Protein AF-A0A7D9EZI9-F1 (afdb_monomer_lite)

Sequence (341 aa):
MAATLINEVRFGRHGVFELKPKQVKLYNFYYTFYINYLIHIFVWFNLALAIFEKPAVSGYELPYWATMIMEFVCIFVFALCLFHRWYIAPDGCFWNDKKNVILTFTITITFLDMLLYSIFMENGLESIVRRWSRILRPAFLINLQARQIRRAFRNIRRTIFGILNVLVLLLLAIGLFALLATKLFENRNLKDIDGNPYFQNYLESYYQLYILTTTANNPDIGISAYDSNNWFALFFVVFLVICMYIFLSILLAVVYTNYKNNLKDEIRCSVYQKRRHLKEAFDLICEELNECKVLKFDTWKSLLEVLCPKYSPGKISLLWNVLDRENNNYISKHLFSYIFL

Organism: Paramuricea clavata (NCBI:txid317549)

pLDDT: mean 86.34, std 6.93, range [50.38, 97.25]

Secondary structure (DSSP, 8-state):
-HHHHHHHHHTT------S-HHHHHHHHHHTSHHHHHHHHHHHHHHHHHHHHSSSPPTT-PPPHHHHHHHHHHHHHHHHHHHHHHHHHSPTTHHHH-HHHHHHHHHHHHHHHHHHHHHHHHHTT-TTT---GGGGGHHHHHHHHT-HHHHHHHHHHHHHHHHHHHHHHHHHHHHHHHHHHHHHHHGGGT-B-TTSPBTT-SHHHHHHHHHHHHTTTTTTHHHHHHHHH-GGGHHHHHHHIIIIIIIIHHHHHHHHHHHHHHHHHHHHHHHHHHHHHHHHHHHHTT-EEETTEEEE-HHHHHHHHHHH-TT--HHHHHHHHHHH-TT--S-EEHHHHHHTT-

Foldseek 3Di:
DLLLLLVCLQVLNDDDFDPDPVLSVLVVVCPDPVNLVVLVVLLVQLLCLCCQDVVHDPPNHDDPVVSLVSNVVSLVSLVVVLVSSVVRHDPPVQCVPPLSVLSVVLSVLQVVLSVVVVVCVVVVNVVPRDRPSSVCSVSSVVSVPPPVVVLVVVLVVQLCVQLVVLVVVLLVLLLVLLVVQLVVQQPVQFAFPVRHGQSPDSVVSSVVLVVVLVPPCPPRNVPSVCVVPVCSVVSSVVSCVPNNVPSVVVSVVSSVVSSVVSVVVVVVVSLVSSLVSLLVSQVVQFDQDPNATWHALVSQQVSCCSNPVPDDPVNSVVLVCVLPVVVPRIHHSVSSSVSSD

InterPro domains:
  IPR005821 Ion transport domain [PF00520] (33-261)

Structure (mmCIF, N/CA/C/O backbone):
data_AF-A0A7D9EZI9-F1
#
_entry.id   AF-A0A7D9EZI9-F1
#
loop_
_atom_site.group_PDB
_atom_site.id
_atom_site.type_symbol
_atom_site.label_atom_id
_atom_site.label_alt_id
_atom_site.label_comp_id
_atom_site.label_asym_id
_atom_site.label_entity_id
_atom_site.label_seq_id
_atom_site.pdbx_PDB_ins_code
_atom_site.Cartn_x
_atom_site.Cartn_y
_atom_site.Cartn_z
_atom_site.occupancy
_atom_site.B_iso_or_equiv
_atom_site.auth_seq_id
_atom_site.auth_comp_id
_atom_site.auth_asym_id
_atom_site.auth_atom_id
_atom_site.pdbx_PDB_model_num
ATOM 1 N N . MET A 1 1 ? -19.932 -0.916 27.393 1.00 79.50 1 MET A N 1
ATOM 2 C CA . MET A 1 1 ? -19.368 0.244 26.662 1.00 79.50 1 MET A CA 1
ATOM 3 C C . MET A 1 1 ? -17.893 0.432 26.998 1.00 79.50 1 MET A C 1
ATOM 5 O O . MET A 1 1 ? -17.079 0.253 26.103 1.00 79.50 1 MET A O 1
ATOM 9 N N . ALA A 1 2 ? -17.526 0.640 28.270 1.00 79.38 2 ALA A N 1
ATOM 10 C CA . ALA A 1 2 ? -16.122 0.712 28.704 1.00 79.38 2 ALA A CA 1
ATOM 11 C C . ALA A 1 2 ? -15.274 -0.511 28.290 1.00 79.38 2 ALA A C 1
ATOM 13 O O . ALA A 1 2 ? -14.182 -0.353 27.751 1.00 79.38 2 ALA A O 1
ATOM 14 N N . ALA A 1 3 ? -15.815 -1.730 28.416 1.00 82.00 3 ALA A N 1
ATOM 15 C CA . ALA A 1 3 ? -15.140 -2.943 27.940 1.00 82.00 3 ALA A CA 1
ATOM 16 C C . ALA A 1 3 ? -14.841 -2.927 26.424 1.00 82.00 3 ALA A C 1
ATOM 18 O O . ALA A 1 3 ? -13.813 -3.435 25.985 1.00 82.00 3 ALA A O 1
ATOM 19 N N . THR A 1 4 ? -15.702 -2.311 25.607 1.00 81.94 4 THR A N 1
ATOM 20 C CA . THR A 1 4 ? -15.460 -2.175 24.162 1.00 81.94 4 THR A CA 1
ATOM 21 C C . THR A 1 4 ? -14.302 -1.214 23.891 1.00 81.94 4 THR A C 1
ATOM 23 O O . THR A 1 4 ? -13.427 -1.558 23.104 1.00 81.94 4 THR A O 1
ATOM 26 N N . LEU A 1 5 ? -14.229 -0.077 24.596 1.00 80.88 5 LEU A N 1
ATOM 27 C CA . LEU A 1 5 ? -13.111 0.876 24.494 1.00 80.88 5 LEU A CA 1
ATOM 28 C C . LEU A 1 5 ? -11.774 0.254 24.928 1.00 80.88 5 LEU A C 1
ATOM 30 O O . LEU A 1 5 ? -10.753 0.438 24.268 1.00 80.88 5 LEU A O 1
ATOM 34 N N . ILE A 1 6 ? -11.771 -0.543 25.999 1.00 82.31 6 ILE A N 1
ATOM 35 C CA . ILE A 1 6 ? -10.559 -1.236 26.463 1.00 82.31 6 ILE A CA 1
ATOM 36 C C . ILE A 1 6 ? -10.164 -2.358 25.494 1.00 82.31 6 ILE A C 1
ATOM 38 O O . ILE A 1 6 ? -8.981 -2.539 25.207 1.00 82.31 6 ILE A O 1
ATOM 42 N N . ASN A 1 7 ? -11.129 -3.075 24.912 1.00 82.81 7 ASN A N 1
ATOM 43 C CA . ASN A 1 7 ? -10.845 -4.021 23.834 1.00 82.81 7 ASN A CA 1
ATOM 44 C C . ASN A 1 7 ? -10.282 -3.318 22.593 1.00 82.81 7 ASN A C 1
ATOM 46 O O . ASN A 1 7 ? -9.382 -3.860 21.950 1.00 82.81 7 ASN A O 1
ATOM 50 N N . GLU A 1 8 ? -10.734 -2.104 22.269 1.00 81.69 8 GLU A N 1
ATOM 51 C CA . GLU A 1 8 ? -10.088 -1.320 21.218 1.00 81.69 8 GLU A CA 1
ATOM 52 C C . GLU A 1 8 ? -8.625 -1.057 21.544 1.00 81.69 8 GLU A C 1
ATOM 54 O O . GLU A 1 8 ? -7.772 -1.316 20.704 1.00 81.69 8 GLU A O 1
ATOM 59 N N . VAL A 1 9 ? -8.317 -0.634 22.769 1.00 81.00 9 VAL A N 1
ATOM 60 C CA . VAL A 1 9 ? -6.936 -0.431 23.222 1.00 81.00 9 VAL A CA 1
ATOM 61 C C . VAL A 1 9 ? -6.113 -1.717 23.111 1.00 81.00 9 VAL A C 1
ATOM 63 O O . VAL A 1 9 ? -5.016 -1.697 22.553 1.00 81.00 9 VAL A O 1
ATOM 66 N N . ARG A 1 10 ? -6.652 -2.847 23.580 1.00 79.88 10 ARG A N 1
ATOM 67 C CA . ARG A 1 10 ? -5.971 -4.151 23.600 1.00 79.88 10 ARG A CA 1
ATOM 68 C C . ARG A 1 10 ? -5.646 -4.670 22.202 1.00 79.88 10 ARG A C 1
ATOM 70 O O . ARG A 1 10 ? -4.543 -5.146 21.961 1.00 79.88 10 ARG A O 1
ATOM 77 N N . PHE A 1 11 ? -6.588 -4.554 21.268 1.00 76.25 11 PHE A N 1
ATOM 78 C CA . PHE A 1 11 ? -6.380 -4.917 19.860 1.00 76.25 11 PHE A CA 1
ATOM 79 C C . PHE A 1 11 ? -5.816 -3.746 1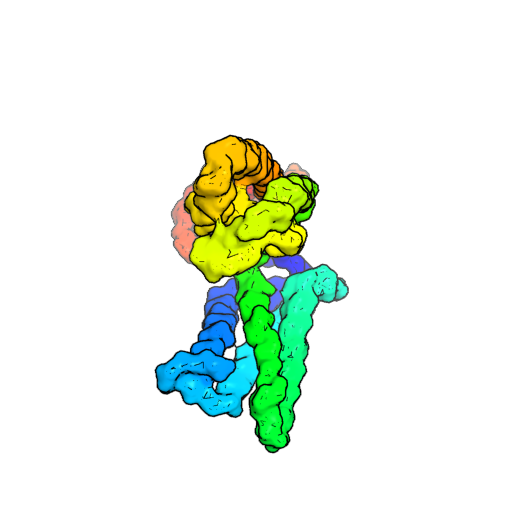9.031 1.00 76.25 11 PHE A C 1
ATOM 81 O O . PHE A 1 11 ? -5.738 -3.805 17.798 1.00 76.25 11 PHE A O 1
ATOM 88 N N . GLY A 1 12 ? -5.462 -2.655 19.713 1.00 71.88 12 GLY A N 1
ATOM 89 C CA . GLY A 1 12 ? -4.982 -1.391 19.184 1.00 71.88 12 GLY A CA 1
ATOM 90 C C . GLY A 1 12 ? -5.932 -0.686 18.223 1.00 71.88 12 GLY A C 1
ATOM 91 O O . GLY A 1 12 ? -5.433 0.158 17.494 1.00 71.88 12 GLY A O 1
ATOM 92 N N . ARG A 1 13 ? -7.207 -1.079 18.078 1.00 75.19 13 ARG A N 1
ATOM 93 C CA . ARG A 1 13 ? -8.204 -0.595 17.092 1.00 75.19 13 ARG A CA 1
ATOM 94 C C . ARG A 1 13 ? -8.517 0.897 17.291 1.00 75.19 13 ARG A C 1
ATOM 96 O O . ARG A 1 13 ? -8.347 1.433 18.376 1.00 75.19 13 ARG A O 1
ATOM 103 N N . HIS A 1 14 ? -8.906 1.570 16.208 1.00 69.00 14 HIS A N 1
ATOM 104 C CA . HIS A 1 14 ? -9.348 2.973 16.222 1.00 69.00 14 HIS A CA 1
ATOM 105 C C . HIS A 1 14 ? -10.721 3.039 15.545 1.00 69.00 14 HIS A C 1
ATOM 107 O O . HIS A 1 14 ? -10.844 3.542 14.425 1.00 69.00 14 HIS A O 1
ATOM 113 N N . GLY A 1 15 ? -11.713 2.368 16.131 1.00 64.88 15 GLY A N 1
ATOM 114 C CA . GLY A 1 15 ? -13.077 2.417 15.629 1.00 64.88 15 GLY A CA 1
ATOM 115 C C . GLY A 1 15 ? -13.712 3.745 16.014 1.00 64.88 15 GLY A C 1
ATOM 116 O O . GLY A 1 15 ? -13.549 4.216 17.131 1.00 64.88 15 GLY A O 1
ATOM 117 N N . VAL A 1 16 ? -14.431 4.355 15.077 1.00 65.69 16 VAL A N 1
ATOM 118 C CA . VAL A 1 16 ? -15.316 5.481 15.378 1.00 65.69 16 VAL A CA 1
ATOM 119 C C . VAL A 1 16 ? -16.724 4.903 15.396 1.00 65.69 16 VAL A C 1
ATOM 121 O O . VAL A 1 16 ? -17.209 4.444 14.364 1.00 65.69 16 VAL A O 1
ATOM 124 N N . PHE A 1 17 ? -17.333 4.839 16.574 1.00 69.69 17 PHE A N 1
ATOM 125 C CA . PHE A 1 17 ? -18.709 4.390 16.784 1.00 69.69 17 PHE A CA 1
ATOM 126 C C . PHE A 1 17 ? -19.333 5.266 17.869 1.00 69.69 17 PHE A C 1
ATOM 128 O O . PHE A 1 17 ? -18.623 5.722 18.768 1.00 69.69 17 PHE A O 1
ATOM 135 N N . GLU A 1 18 ? -20.638 5.524 17.801 1.00 72.19 18 GLU A N 1
ATOM 136 C CA . GLU A 1 18 ? -21.289 6.265 18.883 1.00 72.19 18 GLU A CA 1
ATOM 137 C C . GLU A 1 18 ? -21.506 5.343 20.089 1.00 72.19 18 GLU A C 1
ATOM 139 O O . GLU A 1 18 ? -21.739 4.135 19.968 1.00 72.19 18 GLU A O 1
ATOM 144 N N . LEU A 1 19 ? -21.448 5.918 21.290 1.00 74.00 19 LEU A N 1
ATOM 145 C CA . LEU A 1 19 ? -21.629 5.208 22.559 1.00 74.00 19 LEU A CA 1
ATOM 146 C C . LEU A 1 19 ? -23.114 4.893 22.835 1.00 74.00 19 LEU A C 1
ATOM 148 O O . LEU A 1 19 ? -23.601 5.048 23.950 1.00 74.00 19 LEU A O 1
ATOM 152 N N . LYS A 1 20 ? -23.855 4.441 21.817 1.00 81.44 20 LYS A N 1
ATOM 153 C CA . LYS A 1 20 ? -25.234 3.957 21.953 1.00 81.44 20 LYS A CA 1
ATOM 154 C C . LYS A 1 20 ? -25.235 2.437 22.159 1.00 81.44 20 LYS A C 1
ATOM 156 O O . LYS A 1 20 ? -24.499 1.714 21.481 1.00 81.44 20 LYS A O 1
ATOM 161 N N . PRO A 1 21 ? -26.106 1.888 23.025 1.00 79.44 21 PRO A N 1
ATOM 162 C CA . PRO A 1 21 ? -26.073 0.468 23.389 1.00 79.44 21 PRO A CA 1
ATOM 163 C C . PRO A 1 21 ? -26.310 -0.473 22.197 1.00 79.44 21 PRO A C 1
ATOM 165 O O . PRO A 1 21 ? -25.692 -1.535 22.123 1.00 79.44 21 PRO A O 1
ATOM 168 N N . LYS A 1 22 ? -27.165 -0.087 21.237 1.00 81.62 22 LYS A N 1
ATOM 169 C CA . LYS A 1 22 ? -27.434 -0.873 20.018 1.00 81.62 22 LYS A CA 1
ATOM 170 C C . LYS A 1 22 ? -26.209 -0.943 19.094 1.00 81.62 22 LYS A C 1
ATOM 172 O O . LYS A 1 22 ? -25.831 -2.031 18.668 1.00 81.62 22 LYS A O 1
ATOM 177 N N . GLN A 1 23 ? -25.553 0.190 18.845 1.00 79.94 23 GLN A N 1
ATOM 178 C CA . GLN A 1 23 ? -24.367 0.269 17.983 1.00 79.94 23 GLN A CA 1
ATOM 179 C C . GLN A 1 23 ? -23.173 -0.470 18.590 1.00 79.94 23 GLN A C 1
ATOM 181 O O . GLN A 1 23 ? -22.480 -1.192 17.881 1.00 79.94 23 GLN A O 1
ATOM 186 N N . VAL A 1 24 ? -22.978 -0.386 19.910 1.00 81.38 24 VAL A N 1
ATOM 187 C CA . VAL A 1 24 ? -21.912 -1.125 20.606 1.00 81.38 24 VAL A CA 1
ATOM 188 C C . VAL A 1 24 ? -22.116 -2.641 20.506 1.00 81.38 24 VAL A C 1
ATOM 190 O O . VAL A 1 24 ? -21.146 -3.378 20.320 1.00 81.38 24 VAL A O 1
ATOM 193 N N . LYS A 1 25 ? -23.363 -3.130 20.570 1.00 83.75 25 LYS A N 1
ATOM 194 C CA . LYS A 1 25 ? -23.669 -4.555 20.348 1.00 83.75 25 LYS A CA 1
ATOM 195 C C . LYS A 1 25 ? -23.351 -4.987 18.914 1.00 83.75 25 LYS A C 1
ATOM 197 O O . LYS A 1 25 ? -22.662 -5.988 18.736 1.00 83.75 25 LYS A O 1
ATOM 202 N N . LEU A 1 26 ? -23.785 -4.222 17.909 1.00 81.81 26 LEU A N 1
ATOM 203 C CA . LEU A 1 26 ? -23.478 -4.507 16.500 1.00 81.81 26 LEU A CA 1
ATOM 204 C C . LEU A 1 26 ? -21.975 -4.440 16.195 1.00 81.81 26 LEU A C 1
ATOM 206 O O . LEU A 1 26 ? -21.462 -5.243 15.413 1.00 81.81 26 LEU A O 1
ATOM 210 N N . TYR A 1 27 ? -21.266 -3.503 16.824 1.00 84.12 27 TYR A N 1
ATOM 211 C CA . TYR A 1 27 ? -19.816 -3.384 16.739 1.00 84.12 27 TYR A CA 1
ATOM 212 C C . TYR A 1 27 ? -19.139 -4.629 17.321 1.00 84.12 27 TYR A C 1
ATOM 214 O O . TYR A 1 27 ? -18.335 -5.270 16.646 1.00 84.12 27 TYR A O 1
ATOM 222 N N . ASN A 1 28 ? -19.506 -5.036 18.539 1.00 83.38 28 ASN A N 1
ATOM 223 C CA . ASN A 1 28 ? -18.959 -6.243 19.160 1.00 83.38 28 ASN A CA 1
ATOM 224 C C . ASN A 1 28 ? -19.267 -7.501 18.325 1.00 83.38 28 ASN A C 1
ATOM 226 O O . ASN A 1 28 ? -18.388 -8.345 18.157 1.00 83.38 28 ASN A O 1
ATOM 230 N N . PHE A 1 29 ? -20.467 -7.593 17.740 1.00 84.75 29 PHE A N 1
ATOM 231 C CA . PHE A 1 29 ? -20.844 -8.681 16.837 1.00 84.75 29 PHE A CA 1
ATOM 232 C C . PHE A 1 29 ? -19.932 -8.741 15.604 1.00 84.75 29 PHE A C 1
ATOM 234 O O . PHE A 1 29 ? -19.348 -9.788 15.334 1.00 84.75 29 PHE A O 1
ATOM 241 N N . TYR A 1 30 ? -19.705 -7.610 14.927 1.00 83.25 30 TYR A N 1
ATOM 242 C CA . TYR A 1 30 ? -18.812 -7.538 13.763 1.00 83.25 30 TYR A CA 1
ATOM 243 C C . TYR A 1 30 ? -17.392 -8.024 14.070 1.00 83.25 30 TYR A C 1
ATOM 245 O O . TYR A 1 30 ? -16.770 -8.725 13.277 1.00 83.25 30 TYR A O 1
ATOM 253 N N . TYR A 1 31 ? -16.879 -7.664 15.246 1.00 81.25 31 TYR A N 1
ATOM 254 C CA . TYR A 1 31 ? -15.531 -8.030 15.668 1.00 81.25 31 TYR A CA 1
ATOM 255 C C . TYR A 1 31 ? -15.433 -9.390 16.364 1.00 81.25 31 TYR A C 1
ATOM 257 O O . TYR A 1 31 ? -14.361 -9.732 16.875 1.00 81.25 31 TYR A O 1
ATOM 265 N N . THR A 1 32 ? -16.507 -10.178 16.362 1.00 85.00 32 THR A N 1
ATOM 266 C CA . THR A 1 32 ? -16.476 -11.550 16.866 1.00 85.00 32 THR A CA 1
ATOM 267 C C . THR A 1 32 ? -15.525 -12.393 16.014 1.00 85.00 32 THR A C 1
ATOM 269 O O . THR A 1 32 ? -15.382 -12.181 14.808 1.00 85.00 32 THR A O 1
ATOM 272 N N . PHE A 1 33 ? -14.850 -13.355 16.649 1.00 83.00 33 PHE A N 1
ATOM 273 C CA . PHE A 1 33 ? -13.873 -14.225 15.992 1.00 83.00 33 PHE A CA 1
ATOM 274 C C . PHE A 1 33 ? -14.445 -14.908 14.739 1.00 83.00 33 PHE A C 1
ATOM 276 O O . PHE A 1 33 ? -13.818 -14.858 13.685 1.00 83.00 33 PHE A O 1
ATOM 283 N N . TYR A 1 34 ? -15.665 -15.447 14.828 1.00 86.75 34 TYR A N 1
ATOM 284 C CA . TYR A 1 34 ? -16.329 -16.153 13.728 1.00 86.75 34 TYR A CA 1
ATOM 285 C C . TYR A 1 34 ? -16.573 -15.274 12.496 1.00 86.75 34 TYR A C 1
ATOM 287 O O . TYR A 1 34 ? -16.231 -15.681 11.391 1.00 86.75 34 TYR A O 1
ATOM 295 N N . ILE A 1 35 ? -17.099 -14.055 12.672 1.00 86.31 35 ILE A N 1
ATOM 296 C CA . ILE A 1 35 ? -17.355 -13.126 11.557 1.00 86.31 35 ILE A CA 1
ATOM 297 C C . ILE A 1 35 ? -16.038 -12.730 10.884 1.00 86.31 35 ILE A C 1
ATOM 299 O O . ILE A 1 35 ? -15.921 -12.787 9.663 1.00 86.31 35 ILE A O 1
ATOM 303 N N . ASN A 1 36 ? -15.014 -12.386 11.672 1.00 85.00 36 ASN A N 1
ATOM 304 C CA . ASN A 1 36 ? -13.703 -12.045 11.122 1.00 85.00 36 ASN A CA 1
ATOM 305 C C . ASN A 1 36 ? -13.078 -13.216 10.352 1.00 85.00 36 ASN A C 1
ATOM 307 O O . ASN A 1 36 ? -12.530 -13.006 9.270 1.00 85.00 36 ASN A O 1
ATOM 311 N N . TYR A 1 37 ? -13.171 -14.434 10.889 1.00 88.94 37 TYR A N 1
ATOM 312 C CA . TYR A 1 37 ? -12.665 -15.641 10.242 1.00 88.94 37 TYR A CA 1
ATOM 313 C C . TYR A 1 37 ? -13.422 -15.961 8.945 1.00 88.94 37 TYR A C 1
ATOM 315 O O . TYR A 1 37 ? -12.800 -16.241 7.924 1.00 88.94 37 TYR A O 1
ATOM 323 N N . LEU A 1 38 ? -14.747 -15.808 8.941 1.00 90.94 38 LEU A N 1
ATOM 324 C CA . LEU A 1 38 ? -15.572 -15.970 7.746 1.00 90.94 38 LEU A CA 1
ATOM 325 C C . LEU A 1 38 ? -15.172 -14.970 6.654 1.00 90.94 38 LEU A C 1
ATOM 327 O O . LEU A 1 38 ? -14.938 -15.367 5.516 1.00 90.94 38 LEU A O 1
ATOM 331 N N . ILE A 1 39 ? -14.995 -13.689 6.996 1.00 89.38 39 ILE A N 1
ATOM 332 C CA . ILE A 1 39 ? -14.514 -12.683 6.035 1.00 89.38 39 ILE A CA 1
ATOM 333 C C . ILE A 1 39 ? -13.125 -13.075 5.498 1.00 89.38 39 ILE A C 1
ATOM 335 O O . ILE A 1 39 ? -12.862 -12.885 4.314 1.00 89.38 39 ILE A O 1
ATOM 339 N N . HIS A 1 40 ? -12.247 -13.659 6.329 1.00 89.00 40 HIS A N 1
ATOM 340 C CA . HIS A 1 40 ? -10.921 -14.113 5.886 1.00 89.00 40 HIS A CA 1
ATOM 341 C C . HIS A 1 40 ? -11.043 -15.216 4.837 1.00 89.00 40 HIS A C 1
ATOM 343 O O . HIS A 1 40 ? -10.367 -15.141 3.814 1.00 89.00 40 HIS A O 1
ATOM 349 N N . ILE A 1 41 ? -11.920 -16.194 5.065 1.00 92.56 41 ILE A N 1
ATOM 350 C CA . ILE A 1 41 ? -12.176 -17.276 4.111 1.00 92.56 41 ILE A CA 1
ATOM 351 C C . ILE A 1 41 ? -12.639 -16.705 2.770 1.00 92.56 41 ILE A C 1
ATOM 353 O O . ILE A 1 41 ? -12.048 -17.037 1.749 1.00 92.56 41 ILE A O 1
ATOM 357 N N . PHE A 1 42 ? -13.624 -15.802 2.756 1.00 93.56 42 PHE A N 1
ATOM 358 C CA . PHE A 1 42 ? -14.134 -15.230 1.503 1.00 93.56 42 PHE A CA 1
ATOM 359 C C . PHE A 1 42 ? -13.104 -14.370 0.763 1.00 93.56 42 PHE A C 1
ATOM 361 O O . PHE A 1 42 ? -13.061 -14.389 -0.465 1.00 93.56 42 PHE A O 1
ATOM 368 N N . VAL A 1 43 ? -12.242 -13.641 1.479 1.00 92.12 43 VAL A N 1
ATOM 369 C CA . VAL A 1 43 ? -11.140 -12.889 0.857 1.00 92.12 43 VAL A CA 1
ATOM 370 C C . VAL A 1 43 ? -10.120 -13.833 0.223 1.00 92.12 43 VAL A C 1
ATOM 372 O O . VAL A 1 43 ? -9.754 -13.639 -0.934 1.00 92.12 43 VAL A O 1
ATOM 375 N N . TRP A 1 44 ? -9.678 -14.862 0.949 1.00 92.31 44 TRP A N 1
ATOM 376 C CA . TRP A 1 44 ? -8.748 -15.856 0.410 1.00 92.31 44 TRP A CA 1
ATOM 377 C C . TRP A 1 44 ? -9.349 -16.618 -0.766 1.00 92.31 44 TRP A C 1
ATOM 379 O O . TRP A 1 44 ? -8.675 -16.810 -1.771 1.00 92.31 44 TRP A O 1
ATOM 389 N N . PHE A 1 45 ? -10.626 -16.976 -0.673 1.00 93.81 45 PHE A N 1
ATOM 390 C CA . PHE A 1 45 ? -11.363 -17.622 -1.748 1.00 93.81 45 PHE A CA 1
ATOM 391 C C . PHE A 1 45 ? -11.455 -16.724 -2.991 1.00 93.81 45 PHE A C 1
ATOM 393 O O . PHE A 1 45 ? -11.137 -17.170 -4.089 1.00 93.81 45 PHE A O 1
ATOM 400 N N . ASN A 1 46 ? -11.767 -15.432 -2.833 1.00 92.75 46 ASN A N 1
ATOM 401 C CA . ASN A 1 46 ? -11.791 -14.479 -3.947 1.00 92.75 46 ASN A CA 1
ATOM 402 C C . ASN A 1 46 ? -10.418 -14.312 -4.630 1.00 92.75 46 ASN A C 1
ATOM 404 O O . ASN A 1 46 ? -10.346 -14.195 -5.853 1.00 92.75 46 ASN A O 1
ATOM 408 N N . LEU A 1 47 ? -9.325 -14.334 -3.860 1.00 92.38 47 LEU A N 1
ATOM 409 C CA . LEU A 1 47 ? -7.965 -14.311 -4.408 1.00 92.38 47 LEU A CA 1
ATOM 410 C C . LEU A 1 47 ? -7.617 -15.628 -5.119 1.00 92.38 47 LEU A C 1
ATOM 412 O O . LEU A 1 47 ? -7.047 -15.598 -6.207 1.00 92.38 47 LEU A O 1
ATOM 416 N N . ALA A 1 48 ? -8.005 -16.768 -4.544 1.00 92.00 48 ALA A N 1
ATOM 417 C CA . ALA A 1 48 ? -7.756 -18.094 -5.104 1.00 92.00 48 ALA A CA 1
ATOM 418 C C . ALA A 1 48 ? -8.514 -18.350 -6.417 1.00 92.00 48 ALA A C 1
ATOM 420 O O . ALA A 1 48 ? -8.039 -19.135 -7.234 1.00 92.00 48 ALA A O 1
ATOM 421 N N . LEU A 1 49 ? -9.631 -17.653 -6.673 1.00 90.69 49 LEU A N 1
ATOM 422 C CA . LEU A 1 49 ? -10.347 -17.727 -7.956 1.00 90.69 49 LEU A CA 1
ATOM 423 C C . LEU A 1 49 ? -9.440 -17.447 -9.167 1.00 90.69 49 LEU A C 1
ATOM 425 O O . LEU A 1 49 ? -9.668 -18.007 -10.234 1.00 90.69 49 LEU A O 1
ATOM 429 N N . ALA A 1 50 ? -8.368 -16.663 -8.999 1.00 88.25 50 ALA A N 1
ATOM 430 C CA . ALA A 1 50 ? -7.398 -16.406 -10.062 1.00 88.25 50 ALA A CA 1
ATOM 431 C C . ALA A 1 50 ? -6.694 -17.676 -10.587 1.00 88.25 50 ALA A C 1
ATOM 433 O O . ALA A 1 50 ? -6.219 -17.666 -11.714 1.00 88.25 50 ALA A O 1
ATOM 434 N N . ILE A 1 51 ? -6.644 -18.762 -9.804 1.00 88.50 51 ILE A N 1
ATOM 435 C CA . ILE A 1 51 ? -6.044 -20.048 -10.205 1.00 88.50 51 ILE A CA 1
ATOM 436 C C . ILE A 1 51 ? -6.916 -20.767 -11.246 1.00 88.50 51 ILE A C 1
ATOM 438 O O . ILE A 1 51 ? -6.393 -21.444 -12.131 1.00 88.50 51 ILE A O 1
ATOM 442 N N . PHE A 1 52 ? -8.238 -20.608 -11.134 1.00 88.44 52 PHE A N 1
ATOM 443 C CA . PHE A 1 52 ? -9.239 -21.303 -11.949 1.00 88.44 52 PHE A CA 1
ATOM 444 C C . PHE A 1 52 ? -9.709 -20.486 -13.163 1.00 88.44 52 PHE A C 1
ATOM 446 O O . PHE A 1 52 ? -10.404 -21.002 -14.036 1.00 88.44 52 PHE A O 1
ATOM 453 N N . GLU A 1 53 ? -9.366 -19.199 -13.206 1.00 85.38 53 GLU A N 1
ATOM 454 C CA . GLU A 1 53 ? -9.752 -18.258 -14.255 1.00 85.38 53 GLU A CA 1
ATOM 455 C C . GLU A 1 53 ? -8.666 -18.122 -15.333 1.00 85.38 53 GLU A C 1
ATOM 457 O O . GLU A 1 53 ? -7.483 -18.085 -15.019 1.00 85.38 53 GLU A O 1
ATOM 462 N N . LYS A 1 54 ? -9.051 -17.943 -16.607 1.00 80.69 54 LYS A N 1
ATOM 463 C CA . LYS A 1 54 ? -8.105 -17.725 -17.722 1.00 80.69 54 LYS A CA 1
ATOM 464 C C . LYS A 1 54 ? -7.148 -16.538 -17.456 1.00 80.69 54 LYS A C 1
ATOM 466 O O . LYS A 1 54 ? -7.661 -15.440 -17.197 1.00 80.69 54 LYS A O 1
ATOM 471 N N . PRO A 1 55 ? -5.812 -16.676 -17.604 1.00 80.25 55 PRO A N 1
ATOM 472 C CA . PRO A 1 55 ? -5.059 -17.904 -17.885 1.00 80.25 55 PRO A CA 1
ATOM 473 C C . PRO A 1 55 ? -4.960 -18.795 -16.635 1.00 80.25 55 PRO A C 1
ATOM 475 O O . PRO A 1 55 ? -4.272 -18.450 -15.675 1.00 80.25 55 PRO A O 1
ATOM 478 N N . ALA A 1 56 ? -5.657 -19.932 -16.661 1.00 78.62 56 ALA A N 1
ATOM 479 C CA . ALA A 1 56 ? -5.730 -20.845 -15.529 1.00 78.62 56 ALA A CA 1
ATOM 480 C C . ALA A 1 56 ? -4.483 -21.731 -15.468 1.00 78.62 56 ALA A C 1
ATOM 482 O O . ALA A 1 56 ? -3.806 -21.959 -16.476 1.00 78.62 56 ALA A O 1
ATOM 483 N N . VAL A 1 57 ? -4.204 -22.282 -14.286 1.00 82.75 57 VAL A N 1
ATOM 484 C CA . VAL A 1 57 ? -3.217 -23.359 -14.162 1.00 82.75 57 VAL A CA 1
ATOM 485 C C . VAL A 1 57 ? -3.706 -24.555 -14.982 1.00 82.75 57 VAL A C 1
ATOM 487 O O . VAL A 1 57 ? -4.875 -24.937 -14.898 1.00 82.75 57 VAL A O 1
ATOM 490 N N . SER A 1 58 ? -2.817 -25.142 -15.784 1.00 78.06 58 SER A N 1
ATOM 491 C CA . SER A 1 58 ? -3.129 -26.267 -16.671 1.00 78.06 58 SER A CA 1
ATOM 492 C C . SER A 1 58 ? -3.888 -27.376 -15.928 1.00 78.06 58 SER A C 1
ATOM 494 O O . SER A 1 58 ? -3.368 -27.928 -14.958 1.00 78.06 58 SER A O 1
ATOM 496 N N . GLY A 1 59 ? -5.104 -27.695 -16.381 1.00 80.19 59 GLY A N 1
ATOM 497 C CA . GLY A 1 59 ? -5.954 -28.751 -15.810 1.00 80.19 59 GLY A CA 1
ATOM 498 C C . GLY A 1 59 ? -6.967 -28.306 -14.744 1.00 80.19 59 GLY A C 1
ATOM 499 O O . GLY A 1 59 ? -7.816 -29.109 -14.373 1.00 80.19 59 GLY A O 1
ATOM 500 N N . TYR A 1 60 ? -6.936 -27.047 -14.291 1.00 85.50 60 TYR A N 1
ATOM 501 C CA . TYR A 1 60 ? -7.878 -26.500 -13.296 1.00 85.50 60 TYR A CA 1
ATOM 502 C C . TYR A 1 60 ? -8.832 -25.444 -13.872 1.00 85.50 60 TYR A C 1
ATOM 504 O O . TYR A 1 60 ? -9.401 -24.642 -13.135 1.00 85.50 60 TYR A O 1
ATOM 512 N N . GLU A 1 61 ? -9.008 -25.402 -15.190 1.00 87.38 61 GLU A N 1
ATOM 513 C CA . GLU A 1 61 ? -9.880 -24.411 -15.812 1.00 87.38 61 GLU A CA 1
ATOM 514 C C . GLU A 1 61 ? -11.350 -24.695 -15.487 1.00 87.38 61 GLU A C 1
ATOM 516 O O . GLU A 1 61 ? -11.884 -25.762 -15.797 1.00 87.38 61 GLU A O 1
ATOM 521 N N . LEU A 1 62 ? -12.007 -23.725 -14.853 1.00 87.00 62 LEU A N 1
ATOM 522 C CA . LEU A 1 62 ? -13.440 -23.780 -14.592 1.00 87.00 62 LEU A CA 1
ATOM 523 C C . LEU A 1 62 ? -14.207 -22.999 -15.661 1.00 87.00 62 LEU A C 1
ATOM 525 O O . LEU A 1 62 ? -13.714 -21.987 -16.169 1.00 87.00 62 LEU A O 1
ATOM 529 N N . PRO A 1 63 ? -15.449 -23.412 -15.976 1.00 88.12 63 PRO A N 1
ATOM 530 C CA . PRO A 1 63 ? -16.277 -22.657 -16.897 1.00 88.12 63 PRO A CA 1
ATOM 531 C C . PRO A 1 63 ? -16.552 -21.253 -16.345 1.00 88.12 63 PRO A C 1
ATOM 533 O O . PRO A 1 63 ? -16.661 -21.039 -15.131 1.00 88.12 63 PRO A O 1
ATOM 536 N N . TYR A 1 64 ? -16.688 -20.278 -17.249 1.00 85.62 64 TYR A N 1
ATOM 537 C CA . TYR A 1 64 ? -16.788 -18.869 -16.864 1.00 85.62 64 TYR A CA 1
ATOM 538 C C . TYR A 1 64 ? -17.975 -18.611 -15.923 1.00 85.62 64 TYR A C 1
ATOM 540 O O . TYR A 1 64 ? -17.817 -17.912 -14.930 1.00 85.62 64 TYR A O 1
ATOM 548 N N . TRP A 1 65 ? -19.137 -19.227 -16.161 1.00 88.94 65 TRP A N 1
ATOM 549 C CA . TRP A 1 65 ? -20.325 -19.036 -15.326 1.00 88.94 65 TRP A CA 1
ATOM 550 C C . TRP A 1 65 ? -20.083 -19.457 -13.868 1.00 88.94 65 TRP A C 1
ATOM 552 O O . TRP A 1 65 ? -20.543 -18.781 -12.950 1.00 88.94 65 TRP A O 1
ATOM 562 N N . ALA A 1 66 ? -19.300 -20.516 -13.633 1.00 90.88 66 ALA A N 1
ATOM 563 C CA . ALA A 1 66 ? -18.995 -20.986 -12.285 1.00 90.88 66 ALA A CA 1
ATOM 564 C C . ALA A 1 66 ? -18.107 -19.980 -11.546 1.00 90.88 66 ALA A C 1
ATOM 566 O O . ALA A 1 66 ? -18.403 -19.605 -10.410 1.00 90.88 66 ALA A O 1
ATOM 567 N N . THR A 1 67 ? -17.050 -19.489 -12.204 1.00 90.62 67 THR A N 1
ATOM 568 C CA . THR A 1 67 ? -16.166 -18.467 -11.616 1.00 90.62 67 THR A CA 1
ATOM 569 C C . THR A 1 67 ? -16.906 -17.160 -11.341 1.00 90.62 67 THR A C 1
ATOM 571 O O . THR A 1 67 ? -16.721 -16.575 -10.277 1.00 90.62 67 THR A O 1
ATOM 574 N N . MET A 1 68 ? -17.829 -16.765 -12.220 1.00 90.38 68 MET A N 1
ATOM 575 C CA . MET A 1 68 ? -18.679 -15.584 -12.048 1.00 90.38 68 MET A CA 1
ATOM 576 C C . MET A 1 68 ? -19.638 -15.701 -10.860 1.00 90.38 68 MET A C 1
ATOM 578 O O . MET A 1 68 ? -19.736 -14.767 -10.067 1.00 90.38 68 MET A O 1
ATOM 582 N N . ILE A 1 69 ? -20.311 -16.845 -10.691 1.00 93.19 69 ILE A N 1
ATOM 583 C CA . ILE A 1 69 ? -21.205 -17.074 -9.544 1.00 93.19 69 ILE A CA 1
ATOM 584 C C . ILE A 1 69 ? -20.412 -17.042 -8.236 1.00 93.19 69 ILE A C 1
ATOM 586 O O . ILE A 1 69 ? -20.814 -16.373 -7.283 1.00 93.19 69 ILE A O 1
ATOM 590 N N . MET A 1 70 ? -19.265 -17.725 -8.188 1.00 93.50 70 MET A N 1
ATOM 591 C CA . MET A 1 70 ? -18.404 -17.726 -7.002 1.00 93.50 70 MET A CA 1
ATOM 592 C C . MET A 1 70 ? -17.926 -16.312 -6.650 1.00 93.50 70 MET A C 1
ATOM 594 O O . MET A 1 70 ? -17.945 -15.921 -5.482 1.00 93.50 70 MET A O 1
ATOM 598 N N . GLU A 1 71 ? -17.544 -15.517 -7.650 1.00 92.94 71 GLU A N 1
ATOM 599 C CA . GLU A 1 71 ? -17.112 -14.138 -7.439 1.00 92.94 71 GLU A CA 1
ATOM 600 C C . GLU A 1 71 ? -18.258 -13.223 -6.985 1.00 92.94 71 GLU A C 1
ATOM 602 O O . GLU A 1 71 ? -18.072 -12.405 -6.080 1.00 92.94 71 GLU A O 1
ATOM 607 N N . PHE A 1 72 ? -19.457 -13.404 -7.546 1.00 94.00 72 P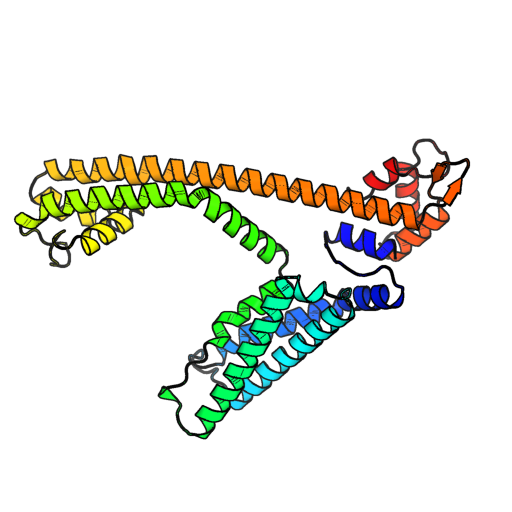HE A N 1
ATOM 608 C CA . PHE A 1 72 ? -20.660 -12.680 -7.141 1.00 94.00 72 PHE A CA 1
ATOM 609 C C . PHE A 1 72 ? -21.006 -12.937 -5.670 1.00 94.00 72 PHE A C 1
ATOM 611 O O . PHE A 1 72 ? -21.266 -11.990 -4.926 1.00 94.00 72 PHE A O 1
ATOM 618 N N . VAL A 1 73 ? -20.930 -14.194 -5.216 1.00 95.00 73 VAL A N 1
ATOM 619 C CA . VAL A 1 73 ? -21.139 -14.546 -3.802 1.00 95.00 73 VAL A CA 1
ATOM 620 C C . VAL A 1 73 ? -20.127 -13.826 -2.903 1.00 95.00 73 VAL A C 1
ATOM 622 O O . VAL A 1 73 ? -20.515 -13.258 -1.880 1.00 95.00 73 VAL A O 1
ATOM 625 N N . CYS A 1 74 ? -18.847 -13.770 -3.288 1.00 94.12 74 CYS A N 1
ATOM 626 C CA . CYS A 1 74 ? -17.833 -13.025 -2.534 1.00 94.12 74 CYS A CA 1
ATOM 627 C C . CYS A 1 74 ? -18.166 -11.535 -2.427 1.00 94.12 74 CYS A C 1
ATOM 629 O O . CYS A 1 74 ? -18.138 -10.969 -1.332 1.00 94.12 74 CYS A O 1
ATOM 631 N N . ILE A 1 75 ? -18.499 -10.898 -3.552 1.00 94.00 75 ILE A N 1
ATOM 632 C CA . ILE A 1 75 ? -18.840 -9.472 -3.578 1.00 94.00 75 ILE A CA 1
ATOM 633 C C . ILE A 1 75 ? -20.088 -9.197 -2.751 1.00 94.00 75 ILE A C 1
ATOM 635 O O . ILE A 1 75 ? -20.114 -8.213 -2.015 1.00 94.00 75 ILE A O 1
ATOM 639 N N . PHE A 1 76 ? -21.092 -10.068 -2.817 1.00 94.44 76 PHE A N 1
ATOM 640 C CA . PHE A 1 76 ? -22.299 -9.945 -2.012 1.00 94.44 76 PHE A CA 1
ATOM 641 C C . PHE A 1 76 ? -21.978 -9.963 -0.511 1.00 94.44 76 PHE A C 1
ATOM 643 O O . PHE A 1 76 ? -22.405 -9.073 0.227 1.00 94.44 76 PHE A O 1
ATOM 650 N N . VAL A 1 77 ? -21.136 -10.897 -0.056 1.00 93.56 77 VAL A N 1
ATOM 651 C CA . VAL A 1 77 ? -20.659 -10.931 1.339 1.00 93.56 77 VAL A CA 1
ATOM 652 C C . VAL A 1 77 ? -19.893 -9.650 1.700 1.00 93.56 77 VAL A C 1
ATOM 654 O O . VAL A 1 77 ? -20.088 -9.096 2.787 1.00 93.56 77 VAL A O 1
ATOM 657 N N . PHE A 1 78 ? -19.053 -9.126 0.802 1.00 93.12 78 PHE A N 1
ATOM 658 C CA . PHE A 1 78 ? -18.333 -7.867 1.031 1.00 93.12 78 PHE A CA 1
ATOM 659 C C . PHE A 1 78 ? -19.265 -6.650 1.076 1.00 93.12 78 PHE A C 1
ATOM 661 O O . PHE A 1 78 ? -19.052 -5.758 1.902 1.00 93.12 78 PHE A O 1
ATOM 668 N N . ALA A 1 79 ? -20.317 -6.626 0.259 1.00 93.31 79 ALA A N 1
ATOM 669 C CA . ALA A 1 79 ? -21.344 -5.592 0.265 1.00 93.31 79 ALA A CA 1
ATOM 670 C C . ALA A 1 79 ? -22.158 -5.619 1.567 1.00 93.31 79 ALA A C 1
ATOM 672 O O . ALA A 1 79 ? -22.359 -4.570 2.175 1.00 93.31 79 ALA A O 1
ATOM 673 N N . LEU A 1 80 ? -22.527 -6.803 2.071 1.00 92.38 80 LEU A N 1
ATOM 674 C CA . LEU A 1 80 ? -23.151 -6.948 3.393 1.00 92.38 80 LEU A CA 1
ATOM 675 C C . LEU A 1 80 ? -22.235 -6.437 4.514 1.00 92.38 80 LEU A C 1
ATOM 677 O O . LEU A 1 80 ? -22.678 -5.731 5.420 1.00 92.38 80 LEU A O 1
ATOM 681 N N . CYS A 1 81 ? -20.936 -6.731 4.436 1.00 89.00 81 CYS A N 1
ATOM 682 C CA . CYS A 1 81 ? -19.957 -6.207 5.388 1.00 89.00 81 CYS A CA 1
ATOM 683 C C . CYS A 1 81 ? -19.850 -4.676 5.330 1.00 89.00 81 CYS A C 1
ATOM 685 O O . CYS A 1 81 ? -19.723 -4.026 6.371 1.00 89.00 81 CYS A O 1
ATOM 687 N N . LEU A 1 82 ? -19.881 -4.096 4.127 1.00 90.25 82 LEU A N 1
ATOM 688 C CA . LEU A 1 82 ? -19.883 -2.650 3.919 1.00 90.25 82 LEU A CA 1
ATOM 689 C C . LEU A 1 82 ? -21.164 -2.019 4.481 1.00 90.25 82 LEU A C 1
ATOM 691 O O . LEU A 1 82 ? -21.082 -1.017 5.187 1.00 90.25 82 LEU A O 1
ATOM 695 N N . PHE A 1 83 ? -22.320 -2.636 4.237 1.00 90.12 83 PHE A N 1
ATOM 696 C CA . PHE A 1 83 ? -23.612 -2.199 4.757 1.00 90.12 83 PHE A CA 1
ATOM 697 C C . PHE A 1 83 ? -23.638 -2.202 6.290 1.00 90.12 83 PHE A C 1
ATOM 699 O O . PHE A 1 83 ? -24.028 -1.213 6.906 1.00 90.12 83 PHE A O 1
ATOM 706 N N . HIS A 1 84 ? -23.117 -3.257 6.927 1.00 87.81 84 HIS A N 1
ATOM 707 C CA . HIS A 1 84 ? -22.984 -3.311 8.387 1.00 87.81 84 HIS A CA 1
ATOM 708 C C . HIS A 1 84 ? -22.079 -2.197 8.931 1.00 87.81 84 HIS A C 1
ATOM 710 O O . HIS A 1 84 ? -22.382 -1.582 9.953 1.00 87.81 84 HIS A O 1
ATOM 716 N N . ARG A 1 85 ? -20.972 -1.891 8.235 1.00 86.31 85 ARG A N 1
ATOM 717 C CA . ARG A 1 85 ? -20.084 -0.765 8.587 1.00 86.31 85 ARG A CA 1
ATOM 718 C C . ARG A 1 85 ? -20.771 0.585 8.426 1.00 86.31 85 ARG A C 1
ATOM 720 O O . ARG A 1 85 ? -20.542 1.460 9.255 1.00 86.31 85 ARG A O 1
ATOM 727 N N . TRP A 1 86 ? -21.570 0.753 7.378 1.00 86.62 86 TRP A N 1
ATOM 728 C CA . TRP A 1 86 ? -22.349 1.963 7.139 1.00 86.62 86 TRP A CA 1
ATOM 729 C C . TRP A 1 86 ? -23.387 2.177 8.240 1.00 86.62 86 TRP A C 1
ATOM 731 O O . TRP A 1 86 ? -23.431 3.256 8.815 1.00 86.62 86 TRP A O 1
ATOM 741 N N . TYR A 1 87 ? -24.115 1.128 8.625 1.00 85.94 87 TYR A N 1
ATOM 742 C CA . TYR A 1 87 ? -25.133 1.191 9.675 1.00 85.94 87 TYR A CA 1
ATOM 743 C C . TYR A 1 87 ? -24.570 1.509 11.077 1.00 85.94 87 TYR A C 1
ATOM 745 O O . TYR A 1 87 ? -25.250 2.118 11.899 1.00 85.94 87 TYR A O 1
ATOM 753 N N . ILE A 1 88 ? -23.331 1.095 11.380 1.00 82.56 88 ILE A N 1
ATOM 754 C CA . ILE A 1 88 ? -22.663 1.426 12.656 1.00 82.56 88 ILE A CA 1
ATOM 755 C C . ILE A 1 88 ? -22.065 2.840 12.646 1.00 82.56 88 ILE A C 1
ATOM 757 O O . ILE A 1 88 ? -21.893 3.438 13.711 1.00 82.56 88 ILE A O 1
ATOM 761 N N . ALA A 1 89 ? -21.674 3.346 11.476 1.00 80.88 89 ALA A N 1
ATOM 762 C CA . ALA A 1 89 ? -20.954 4.606 11.375 1.00 80.88 89 ALA A CA 1
ATOM 763 C C . ALA A 1 89 ? -21.849 5.794 11.780 1.00 80.88 89 ALA A C 1
ATOM 765 O O . ALA A 1 89 ? -23.018 5.821 11.402 1.00 80.88 89 ALA A O 1
ATOM 766 N N . PRO A 1 90 ? -21.307 6.798 12.497 1.00 78.94 90 PRO A N 1
ATOM 767 C CA . PRO A 1 90 ? -22.016 8.054 12.730 1.00 78.94 90 PRO A CA 1
ATOM 768 C C . PRO A 1 90 ? -22.344 8.761 11.409 1.00 78.94 90 PRO A C 1
ATOM 770 O O . PRO A 1 90 ? -21.604 8.616 10.424 1.00 78.94 90 PRO A O 1
ATOM 773 N N . ASP A 1 91 ? -23.405 9.568 11.409 1.00 74.38 91 ASP A N 1
ATOM 774 C CA . ASP A 1 91 ? -23.874 10.288 10.222 1.00 74.38 91 ASP A CA 1
ATOM 775 C C . ASP A 1 91 ? -22.737 11.097 9.566 1.00 74.38 91 ASP A C 1
ATOM 777 O O . ASP A 1 91 ? -21.959 11.794 10.221 1.00 74.38 91 ASP A O 1
ATOM 781 N N . GLY A 1 92 ? -22.573 10.940 8.248 1.00 74.50 92 GLY A N 1
ATOM 782 C CA . GLY A 1 92 ? -21.543 11.621 7.448 1.00 74.50 92 GLY A CA 1
ATOM 783 C C . GLY A 1 92 ? -20.100 11.111 7.616 1.00 74.50 92 GLY A C 1
ATOM 784 O O . GLY A 1 92 ? -19.270 11.316 6.730 1.00 74.50 92 GLY A O 1
ATOM 785 N N . CYS A 1 93 ? -19.774 10.372 8.682 1.00 80.00 93 CYS A N 1
ATOM 786 C CA . CYS A 1 93 ? -18.419 9.846 8.896 1.00 80.00 93 CYS A CA 1
ATOM 787 C C . CYS A 1 93 ? -18.056 8.696 7.948 1.00 80.00 93 CYS A C 1
ATOM 789 O O . CYS A 1 93 ? -16.879 8.501 7.640 1.00 80.00 93 CYS A O 1
ATOM 791 N N . PHE A 1 94 ? -19.047 7.946 7.458 1.00 83.75 94 PHE A N 1
ATOM 792 C CA . PHE A 1 94 ? -18.804 6.804 6.576 1.00 83.75 94 PHE A CA 1
ATOM 793 C C . PHE A 1 94 ? -18.084 7.193 5.279 1.00 83.75 94 PHE A C 1
ATOM 795 O O . PHE A 1 94 ? -17.102 6.541 4.919 1.00 83.75 94 PHE A O 1
ATOM 802 N N . TRP A 1 95 ? -18.548 8.255 4.613 1.00 83.88 95 TRP A N 1
ATOM 803 C CA . TRP A 1 95 ? -18.004 8.731 3.336 1.00 83.88 95 TRP A CA 1
ATOM 804 C C . TRP A 1 95 ? -16.697 9.511 3.496 1.00 83.88 95 TRP A C 1
ATOM 806 O O . TRP A 1 95 ? -15.881 9.537 2.580 1.00 83.88 95 TRP A O 1
ATOM 816 N N . ASN A 1 96 ? -16.443 10.080 4.675 1.00 84.50 96 ASN A N 1
ATOM 817 C CA . ASN A 1 96 ? -15.163 10.725 4.971 1.00 84.50 96 ASN A CA 1
ATOM 818 C C . ASN A 1 96 ? -14.030 9.710 5.193 1.00 84.50 96 ASN A C 1
ATOM 820 O O . ASN A 1 96 ? -12.850 10.033 5.015 1.00 84.50 96 ASN A O 1
ATOM 824 N N . ASP A 1 97 ? -14.355 8.470 5.570 1.00 82.62 97 ASP A N 1
ATOM 825 C CA . ASP A 1 97 ? -13.348 7.434 5.747 1.00 82.62 97 ASP A CA 1
ATOM 826 C C . ASP A 1 97 ? -12.911 6.849 4.397 1.00 82.62 97 ASP A C 1
ATOM 828 O O . ASP A 1 97 ? -13.604 6.040 3.772 1.00 82.62 97 ASP A O 1
ATOM 832 N N . LYS A 1 98 ? -11.688 7.206 3.983 1.00 84.88 98 LYS A N 1
ATOM 833 C CA . LYS A 1 98 ? -11.057 6.737 2.738 1.00 84.88 98 LYS A CA 1
ATOM 834 C C . LYS A 1 98 ? -11.117 5.216 2.575 1.00 84.88 98 LYS A C 1
ATOM 836 O O . LYS A 1 98 ? -11.197 4.740 1.448 1.00 84.88 98 LYS A O 1
ATOM 841 N N . LYS A 1 99 ? -11.100 4.441 3.669 1.00 85.25 99 LYS A N 1
ATOM 842 C CA . LYS A 1 99 ? -11.161 2.969 3.599 1.00 85.25 99 LYS A CA 1
ATOM 843 C C . LYS A 1 99 ? -12.499 2.472 3.043 1.00 85.25 99 LYS A C 1
ATOM 845 O O . LYS A 1 99 ? -12.529 1.490 2.309 1.00 85.25 99 LYS A O 1
ATOM 850 N N . ASN A 1 100 ? -13.589 3.143 3.412 1.00 87.75 100 ASN A N 1
ATOM 851 C CA . ASN A 1 100 ? -14.934 2.769 3.010 1.00 87.75 100 ASN A CA 1
ATOM 852 C C . ASN A 1 100 ? -15.166 3.224 1.574 1.00 87.75 100 ASN A C 1
ATOM 854 O O . ASN A 1 100 ? -15.651 2.434 0.783 1.00 87.75 100 ASN A O 1
ATOM 858 N N . VAL A 1 101 ? -14.710 4.429 1.212 1.00 90.06 101 VAL A N 1
ATOM 859 C CA . VAL A 1 101 ? -14.783 4.936 -0.168 1.00 90.06 101 VAL A CA 1
ATOM 860 C C . VAL A 1 101 ? -14.045 4.020 -1.144 1.00 90.06 101 VAL A C 1
ATOM 862 O O . VAL A 1 101 ? -14.623 3.630 -2.154 1.00 90.06 101 VAL A O 1
ATOM 865 N N . ILE A 1 102 ? -12.802 3.627 -0.834 1.00 90.44 102 ILE A N 1
ATOM 866 C CA . ILE A 1 102 ? -12.037 2.710 -1.695 1.00 90.44 102 ILE A CA 1
ATOM 867 C C . ILE A 1 102 ? -12.753 1.361 -1.796 1.00 90.44 102 ILE A C 1
ATOM 869 O O . ILE A 1 102 ? -12.871 0.830 -2.891 1.00 90.44 102 ILE A O 1
ATOM 873 N N . LEU A 1 103 ? -13.263 0.816 -0.686 1.00 91.31 103 LEU A N 1
ATOM 874 C CA . LEU A 1 103 ? -13.981 -0.459 -0.702 1.00 91.31 103 LEU A CA 1
ATOM 875 C C . LEU A 1 103 ? -15.273 -0.387 -1.534 1.00 91.31 103 LEU A C 1
ATOM 877 O O . LEU A 1 103 ? -15.502 -1.277 -2.346 1.00 91.31 103 LEU A O 1
ATOM 881 N N . THR A 1 104 ? -16.077 0.668 -1.378 1.00 92.06 104 THR A N 1
ATOM 882 C CA . THR A 1 104 ? -17.282 0.907 -2.187 1.00 92.06 10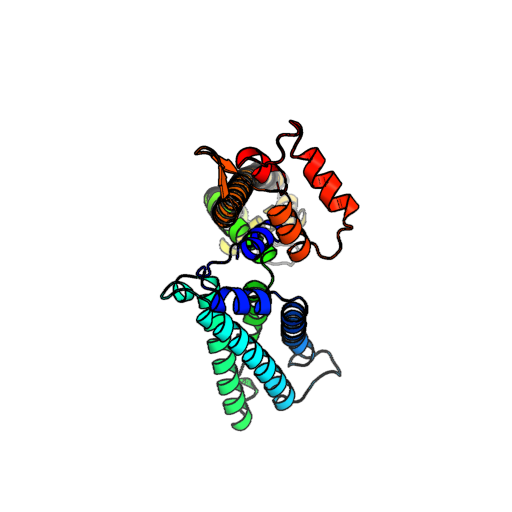4 THR A CA 1
ATOM 883 C C . THR A 1 104 ? -16.926 0.988 -3.667 1.00 92.06 104 THR A C 1
ATOM 885 O O . THR A 1 104 ? -17.531 0.294 -4.474 1.00 92.06 104 THR A O 1
ATOM 888 N N . PHE A 1 105 ? -15.906 1.774 -4.014 1.00 93.38 105 PHE A N 1
ATOM 889 C CA . PHE A 1 105 ? -15.432 1.929 -5.388 1.00 93.38 105 PHE A CA 1
ATOM 890 C C . PHE A 1 105 ? -14.916 0.615 -5.987 1.00 93.38 105 PHE A C 1
ATOM 892 O O . PHE A 1 105 ? -15.201 0.296 -7.138 1.00 93.38 105 PHE A O 1
ATOM 899 N N . THR A 1 106 ? -14.181 -0.184 -5.209 1.00 93.19 106 THR A N 1
ATOM 900 C CA . THR A 1 106 ? -13.725 -1.501 -5.658 1.00 93.19 106 THR A CA 1
ATOM 901 C C . THR A 1 106 ? -14.909 -2.430 -5.919 1.00 93.19 106 THR A C 1
ATOM 903 O O . THR A 1 106 ? -14.950 -3.045 -6.979 1.00 93.19 106 THR A O 1
ATOM 906 N N . ILE A 1 107 ? -15.891 -2.488 -5.011 1.00 94.25 107 ILE A N 1
ATOM 907 C CA . ILE A 1 107 ? -17.103 -3.304 -5.185 1.00 94.25 107 ILE A CA 1
ATOM 908 C C . ILE A 1 107 ? -17.855 -2.891 -6.455 1.00 94.25 107 ILE A C 1
ATOM 910 O O . ILE A 1 107 ? -18.156 -3.748 -7.285 1.00 94.25 107 ILE A O 1
ATOM 914 N N . THR A 1 108 ? -18.113 -1.594 -6.650 1.00 94.00 108 THR A N 1
ATOM 915 C CA . THR A 1 108 ? -18.883 -1.112 -7.805 1.00 94.00 108 THR A CA 1
ATOM 916 C C . THR A 1 108 ? -18.174 -1.394 -9.125 1.00 94.00 108 THR A C 1
ATOM 918 O O . THR A 1 108 ? -18.807 -1.906 -10.044 1.00 94.00 108 THR A O 1
ATOM 921 N N . ILE A 1 109 ? -16.863 -1.148 -9.219 1.00 94.00 109 ILE A N 1
ATOM 922 C CA . ILE A 1 109 ? -16.093 -1.469 -10.430 1.00 94.00 109 ILE A CA 1
ATOM 923 C C . ILE A 1 109 ? -16.067 -2.971 -10.692 1.00 94.00 109 ILE A C 1
ATOM 925 O O . ILE A 1 109 ? -16.260 -3.383 -11.831 1.00 94.00 109 ILE A O 1
ATOM 929 N N . THR A 1 110 ? -15.853 -3.798 -9.665 1.00 93.06 110 THR A N 1
ATOM 930 C CA . THR A 1 110 ? -15.829 -5.259 -9.848 1.00 93.06 110 THR A CA 1
ATOM 931 C C . THR A 1 110 ? -17.179 -5.797 -10.323 1.00 93.06 110 THR A C 1
ATOM 933 O O . THR A 1 110 ? -17.215 -6.657 -11.197 1.00 93.06 110 THR A O 1
ATOM 936 N N . PHE A 1 111 ? -18.286 -5.244 -9.821 1.00 93.62 111 PHE A N 1
ATOM 937 C CA . PHE A 1 111 ? -19.628 -5.617 -10.257 1.00 93.62 111 PHE A CA 1
ATOM 938 C C . PHE A 1 111 ? -19.922 -5.163 -11.695 1.00 93.62 111 PHE A C 1
ATOM 940 O O . PHE A 1 111 ? -20.430 -5.946 -12.492 1.00 93.62 111 PHE A O 1
ATOM 947 N N . LEU A 1 112 ? -19.553 -3.931 -12.062 1.00 92.81 112 LEU A N 1
ATOM 948 C CA . LEU A 1 112 ? -19.716 -3.437 -13.434 1.00 92.81 112 LEU A CA 1
ATOM 949 C C . LEU A 1 112 ? -18.877 -4.240 -14.439 1.00 92.81 112 LEU A C 1
ATOM 951 O O . LEU A 1 112 ? -19.395 -4.631 -15.480 1.00 92.81 112 LEU A O 1
ATOM 955 N N . ASP A 1 113 ? -17.616 -4.541 -14.114 1.00 92.00 113 ASP A N 1
ATOM 956 C CA . ASP A 1 113 ? -16.744 -5.377 -14.951 1.00 92.00 113 ASP A CA 1
ATOM 957 C C . ASP A 1 113 ? -17.320 -6.792 -15.128 1.00 92.00 113 ASP A C 1
ATOM 959 O O . ASP A 1 113 ? -17.242 -7.358 -16.214 1.00 92.00 113 ASP A O 1
ATOM 963 N N . MET A 1 114 ? -17.966 -7.352 -14.096 1.00 90.38 114 MET A N 1
ATOM 964 C CA . MET A 1 114 ? -18.670 -8.637 -14.197 1.00 90.38 114 MET A CA 1
ATOM 965 C C . MET A 1 114 ? -19.872 -8.603 -15.131 1.00 90.38 114 MET A C 1
ATOM 967 O O . MET A 1 114 ? -20.051 -9.525 -15.930 1.00 90.38 114 MET A O 1
ATOM 971 N N . LEU A 1 115 ? -20.704 -7.568 -15.022 1.00 90.81 115 LEU A N 1
ATOM 972 C CA . LEU A 1 115 ? -21.864 -7.414 -15.894 1.00 90.81 115 LEU A CA 1
ATOM 973 C C . LEU A 1 115 ? -21.423 -7.277 -17.349 1.00 90.81 115 LEU A C 1
ATOM 975 O O . LEU A 1 115 ? -21.913 -8.008 -18.205 1.00 90.81 115 LEU A O 1
ATOM 979 N N . LEU A 1 116 ? -20.438 -6.411 -17.609 1.00 90.19 116 LEU A N 1
ATOM 980 C CA . LEU A 1 116 ? -19.866 -6.241 -18.941 1.00 90.19 116 LEU A CA 1
ATOM 981 C C . LEU A 1 116 ? -19.296 -7.561 -19.465 1.00 90.19 116 LEU A C 1
ATOM 983 O O . LEU A 1 116 ? -19.644 -7.978 -20.566 1.00 90.19 116 LEU A O 1
ATOM 987 N N . TYR A 1 117 ? -18.487 -8.261 -18.667 1.00 88.50 117 TYR A N 1
ATOM 988 C CA . TYR A 1 117 ? -17.912 -9.548 -19.058 1.00 88.50 117 TYR A CA 1
ATOM 989 C C . TYR A 1 117 ? -18.979 -10.590 -19.421 1.00 88.50 117 TYR A C 1
ATOM 991 O O . TYR A 1 117 ? -18.827 -11.288 -20.419 1.00 88.50 117 TYR A O 1
ATOM 999 N N . SER A 1 118 ? -20.071 -10.664 -18.656 1.00 87.44 118 SER A N 1
ATOM 1000 C CA . SER A 1 118 ? -21.168 -11.605 -18.924 1.00 87.44 118 SER A CA 1
ATOM 1001 C C . SER A 1 118 ? -21.871 -11.287 -20.246 1.00 87.44 118 SER A C 1
ATOM 1003 O O . SER A 1 118 ? -22.040 -12.175 -21.076 1.00 87.44 118 SER A O 1
ATOM 1005 N N . ILE A 1 119 ? -22.191 -10.009 -20.478 1.00 88.31 119 ILE A N 1
ATOM 1006 C CA . ILE A 1 119 ? -22.850 -9.543 -21.708 1.00 88.31 119 ILE A CA 1
ATOM 1007 C C . ILE A 1 119 ? -21.977 -9.822 -22.935 1.00 88.31 119 ILE A C 1
ATOM 1009 O O . ILE A 1 119 ? -22.463 -10.278 -23.966 1.00 88.31 119 ILE A O 1
ATOM 1013 N N . PHE A 1 120 ? -20.675 -9.553 -22.858 1.00 87.50 120 PHE A N 1
ATOM 1014 C CA . PHE A 1 120 ? -19.784 -9.784 -23.993 1.00 87.50 120 PHE A CA 1
ATOM 1015 C C . PHE A 1 120 ? -19.534 -11.268 -24.276 1.00 87.50 120 PHE A C 1
ATOM 1017 O O . PHE A 1 120 ? -19.384 -11.634 -25.442 1.00 87.50 120 PHE A O 1
ATOM 1024 N N . MET A 1 121 ? -19.518 -12.113 -23.239 1.00 84.38 121 MET A N 1
ATOM 1025 C CA . MET A 1 121 ? -19.413 -13.563 -23.407 1.00 84.38 121 MET A CA 1
ATOM 1026 C C . MET A 1 121 ? -20.649 -14.144 -24.102 1.00 84.38 121 MET A C 1
ATOM 1028 O O . MET A 1 121 ? -20.500 -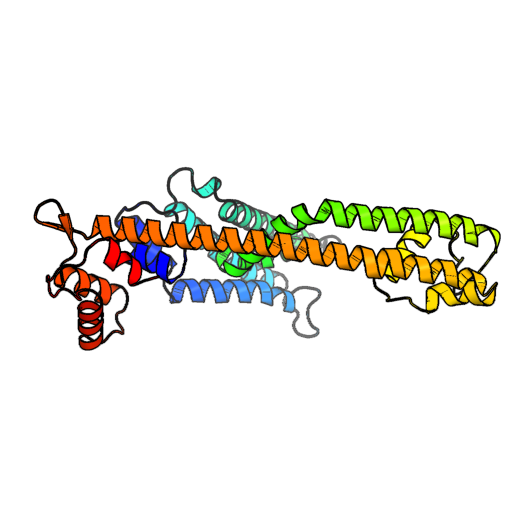14.952 -25.013 1.00 84.38 121 MET A O 1
ATOM 1032 N N . GLU A 1 122 ? -21.855 -13.682 -23.760 1.00 85.88 122 GLU A N 1
ATOM 1033 C CA . GLU A 1 122 ? -23.087 -14.097 -24.455 1.00 85.88 122 GLU A CA 1
ATOM 1034 C C . GLU A 1 122 ? -23.116 -13.665 -25.930 1.00 85.88 122 GLU A C 1
ATOM 1036 O O . GLU A 1 122 ? -23.663 -14.370 -26.773 1.00 85.88 122 GLU A O 1
ATOM 1041 N N . ASN A 1 123 ? -22.468 -12.545 -26.263 1.00 85.56 123 ASN A N 1
ATOM 1042 C CA . ASN A 1 123 ? -22.349 -12.045 -27.636 1.00 85.56 123 ASN A CA 1
ATOM 1043 C C . ASN A 1 123 ? -21.173 -12.659 -28.429 1.00 85.56 123 ASN A C 1
ATOM 1045 O O . ASN A 1 123 ? -20.905 -12.226 -29.550 1.00 85.56 123 ASN A O 1
ATOM 1049 N N . GLY A 1 124 ? -20.447 -13.636 -27.869 1.00 80.50 124 GLY A N 1
ATOM 1050 C CA . GLY A 1 124 ? -19.353 -14.338 -28.556 1.00 80.50 124 GLY A CA 1
ATOM 1051 C C . GLY A 1 124 ? -18.077 -13.511 -28.778 1.00 80.50 124 GLY A C 1
ATOM 1052 O O . GLY A 1 124 ? -17.243 -13.872 -29.607 1.00 80.50 124 GLY A O 1
ATOM 1053 N N . LEU A 1 125 ? -17.892 -12.402 -28.051 1.00 78.69 125 LEU A N 1
ATOM 1054 C CA . LEU A 1 125 ? -16.755 -11.478 -28.203 1.00 78.69 125 LEU A CA 1
ATOM 1055 C C . LEU A 1 125 ? -15.600 -11.810 -27.234 1.00 78.69 125 LEU A C 1
ATOM 1057 O O . LEU A 1 125 ? -15.080 -10.936 -26.537 1.00 78.69 125 LEU A O 1
ATOM 1061 N N . GLU A 1 126 ? -15.180 -13.077 -27.178 1.00 71.50 126 GLU A N 1
ATOM 1062 C CA . GLU A 1 126 ? -14.223 -13.568 -26.168 1.00 71.50 126 GLU A CA 1
ATOM 1063 C C . GLU A 1 126 ? -12.820 -12.939 -26.267 1.00 71.50 126 GLU A C 1
ATOM 1065 O O . GLU A 1 126 ? -12.129 -12.784 -25.261 1.00 71.50 126 GLU A O 1
ATOM 1070 N N . SER A 1 127 ? -12.380 -12.571 -27.474 1.00 65.31 127 SER A N 1
ATOM 1071 C CA . SER A 1 127 ? -11.010 -12.104 -27.740 1.00 65.31 127 SER A CA 1
ATOM 1072 C C . SER A 1 127 ? -10.748 -10.656 -27.315 1.00 65.31 127 SER A C 1
ATOM 1074 O O . SER A 1 127 ? -9.595 -10.260 -27.129 1.00 65.31 127 SER A O 1
ATOM 1076 N N . ILE A 1 128 ? -11.805 -9.858 -27.153 1.00 66.62 128 ILE A N 1
ATOM 1077 C CA . ILE A 1 128 ? -11.704 -8.415 -26.901 1.00 66.62 128 ILE A CA 1
ATOM 1078 C C . ILE A 1 128 ? -11.750 -8.118 -25.397 1.00 66.62 128 ILE A C 1
ATOM 1080 O O . ILE A 1 128 ? -11.161 -7.138 -24.932 1.00 66.62 128 ILE A O 1
ATOM 1084 N N . VAL A 1 129 ? -12.407 -8.968 -24.605 1.00 69.75 129 VAL A N 1
ATOM 1085 C CA . VAL A 1 129 ? -12.704 -8.642 -23.209 1.00 69.75 129 VAL A CA 1
ATOM 1086 C C . VAL A 1 129 ? -11.612 -9.110 -22.257 1.00 69.75 129 VAL A C 1
ATOM 1088 O O . VAL A 1 129 ? -11.406 -10.298 -22.023 1.00 69.75 129 VAL A O 1
ATOM 1091 N N . ARG A 1 130 ? -10.946 -8.136 -21.628 1.00 78.69 130 ARG A N 1
ATOM 1092 C CA . ARG A 1 130 ? -10.005 -8.356 -20.524 1.00 78.69 130 ARG A CA 1
ATOM 1093 C C . ARG A 1 130 ? -10.636 -7.907 -19.212 1.00 78.69 130 ARG A C 1
ATOM 1095 O O . ARG A 1 130 ? -11.092 -6.774 -19.105 1.00 78.69 130 ARG A O 1
ATOM 1102 N N . ARG A 1 131 ? -10.613 -8.779 -18.202 1.00 80.50 131 ARG A N 1
ATOM 1103 C CA . ARG A 1 131 ? -11.144 -8.491 -16.859 1.00 80.50 131 ARG A CA 1
ATOM 1104 C C . ARG A 1 131 ? -10.128 -7.704 -16.033 1.00 80.50 131 ARG A C 1
ATOM 1106 O O . ARG A 1 131 ? -9.237 -8.286 -15.410 1.00 80.50 131 ARG A O 1
ATOM 1113 N N . TRP A 1 132 ? -10.256 -6.379 -16.023 1.00 83.44 132 TRP A N 1
ATOM 1114 C CA . TRP A 1 132 ? -9.350 -5.484 -15.288 1.00 83.44 132 TRP A CA 1
ATOM 1115 C C . TRP A 1 132 ? -9.630 -5.454 -13.783 1.00 83.44 132 TRP A C 1
ATOM 1117 O O . TRP A 1 132 ? -8.733 -5.165 -12.987 1.00 83.44 132 TRP A O 1
ATOM 1127 N N . SER A 1 133 ? -10.850 -5.810 -13.369 1.00 86.88 133 SER A N 1
ATOM 1128 C CA . SER A 1 133 ? -11.259 -5.803 -11.960 1.00 86.88 133 SER A CA 1
ATOM 1129 C C . SER A 1 133 ? -10.431 -6.734 -11.067 1.00 86.88 133 SER A C 1
ATOM 1131 O O . SER A 1 133 ? -10.278 -6.468 -9.874 1.00 86.88 133 SER A O 1
ATOM 1133 N N . ARG A 1 134 ? -9.814 -7.776 -11.641 1.00 87.62 134 ARG A N 1
ATOM 1134 C CA . ARG A 1 134 ? -8.962 -8.746 -10.932 1.00 87.62 134 ARG A CA 1
ATOM 1135 C C . ARG A 1 134 ? -7.798 -8.091 -10.189 1.00 87.62 134 ARG A C 1
ATOM 1137 O O . ARG A 1 134 ? -7.469 -8.502 -9.078 1.00 87.62 134 ARG A O 1
ATOM 1144 N N . ILE A 1 135 ? -7.223 -7.031 -10.761 1.00 89.50 135 ILE A N 1
ATOM 1145 C CA . ILE A 1 135 ? -6.102 -6.279 -10.171 1.00 89.50 135 ILE A CA 1
ATOM 1146 C C . ILE A 1 135 ? -6.519 -5.619 -8.848 1.00 89.50 135 ILE A C 1
ATOM 1148 O O . ILE A 1 135 ? -5.689 -5.392 -7.969 1.00 89.50 135 ILE A O 1
ATOM 1152 N N . LEU A 1 136 ? -7.815 -5.349 -8.667 1.00 89.44 136 LEU A N 1
ATOM 1153 C CA . LEU A 1 136 ? -8.347 -4.724 -7.462 1.00 89.44 136 LEU A CA 1
ATOM 1154 C C . LEU A 1 136 ? -8.642 -5.727 -6.336 1.00 89.44 136 LEU A C 1
ATOM 1156 O O . LEU A 1 136 ? -8.856 -5.294 -5.205 1.00 89.44 136 LEU A O 1
ATOM 1160 N N . ARG A 1 137 ? -8.614 -7.049 -6.572 1.00 89.44 137 ARG A N 1
ATOM 1161 C CA . ARG A 1 137 ? -8.930 -8.054 -5.533 1.00 89.44 137 ARG A CA 1
ATOM 1162 C C . ARG A 1 137 ? -8.050 -7.956 -4.276 1.00 89.44 137 ARG A C 1
ATOM 1164 O O . ARG A 1 137 ? -8.597 -8.012 -3.170 1.00 89.44 137 ARG A O 1
ATOM 1171 N N . PRO A 1 138 ? -6.726 -7.706 -4.366 1.00 90.12 138 PRO A N 1
ATOM 1172 C CA . PRO A 1 138 ? -5.901 -7.447 -3.184 1.00 90.12 138 PRO A CA 1
ATOM 1173 C C . PRO A 1 138 ? -6.384 -6.255 -2.340 1.00 90.12 138 PRO A C 1
ATOM 1175 O O . PRO A 1 138 ? -6.142 -6.216 -1.131 1.00 90.12 138 PRO A O 1
ATOM 1178 N N . ALA A 1 139 ? -7.118 -5.300 -2.925 1.00 88.69 139 ALA A N 1
ATOM 1179 C CA . ALA A 1 139 ? -7.700 -4.190 -2.176 1.00 88.69 139 ALA A CA 1
ATOM 1180 C C . ALA A 1 139 ? -8.771 -4.657 -1.174 1.00 88.69 139 ALA A C 1
ATOM 1182 O O . ALA A 1 139 ? -8.906 -4.033 -0.118 1.00 88.69 139 ALA A O 1
ATOM 1183 N N . PHE A 1 140 ? -9.478 -5.769 -1.424 1.00 88.69 140 PHE A N 1
ATOM 1184 C CA . PHE A 1 140 ? -10.415 -6.353 -0.455 1.00 88.69 140 PHE A CA 1
ATOM 1185 C C . PHE A 1 140 ? -9.691 -6.826 0.808 1.00 88.69 140 PHE A C 1
ATOM 1187 O O . PHE A 1 140 ? -10.087 -6.461 1.919 1.00 88.69 140 PHE A O 1
ATOM 1194 N N . LEU A 1 141 ? -8.571 -7.541 0.650 1.00 88.25 141 LEU A N 1
ATOM 1195 C CA . LEU A 1 141 ? -7.711 -7.966 1.760 1.00 88.25 141 LEU A CA 1
ATOM 1196 C C . LEU A 1 141 ? -7.199 -6.758 2.555 1.00 88.25 141 LEU A C 1
ATOM 1198 O O . LEU A 1 141 ? -7.295 -6.711 3.790 1.00 88.25 141 LEU A O 1
ATOM 1202 N N . ILE A 1 142 ? -6.696 -5.751 1.836 1.00 86.12 142 ILE A N 1
ATOM 1203 C CA . ILE A 1 142 ? -6.141 -4.540 2.434 1.00 86.12 142 ILE A CA 1
ATOM 1204 C C . ILE A 1 142 ? -7.217 -3.757 3.187 1.00 86.12 142 ILE A C 1
ATOM 1206 O O . ILE A 1 142 ? -6.951 -3.352 4.313 1.00 86.12 142 ILE A O 1
ATOM 1210 N N . ASN A 1 143 ? -8.420 -3.551 2.644 1.00 83.81 143 ASN A N 1
ATOM 1211 C CA . ASN A 1 143 ? -9.446 -2.677 3.236 1.00 83.81 143 ASN A CA 1
ATOM 1212 C C . ASN A 1 143 ? -10.316 -3.353 4.301 1.00 83.81 143 ASN A C 1
ATOM 1214 O O . ASN A 1 143 ? -10.703 -2.708 5.285 1.00 83.81 143 ASN A O 1
ATOM 1218 N N . LEU A 1 144 ? -10.611 -4.646 4.160 1.00 79.19 144 LEU A N 1
ATOM 1219 C CA . LEU A 1 144 ? -11.455 -5.345 5.125 1.00 79.19 144 LEU A CA 1
ATOM 1220 C C . LEU A 1 144 ? -10.676 -5.689 6.393 1.00 79.19 144 LEU A C 1
ATOM 1222 O O . LEU A 1 144 ? -11.185 -5.439 7.485 1.00 79.19 144 LEU A O 1
ATOM 1226 N N . GLN A 1 145 ? -9.433 -6.165 6.272 1.00 69.19 145 GLN A N 1
ATOM 1227 C CA . GLN A 1 145 ? -8.792 -6.891 7.376 1.00 69.19 145 GLN A CA 1
ATOM 1228 C C . GLN A 1 145 ? -7.368 -6.442 7.679 1.00 69.19 145 GLN A C 1
ATOM 1230 O O . GLN A 1 145 ? -7.020 -6.246 8.847 1.00 69.19 145 GLN A O 1
ATOM 1235 N N . ALA A 1 146 ? -6.546 -6.213 6.656 1.00 74.25 146 ALA A N 1
ATOM 1236 C CA . ALA A 1 146 ? -5.109 -6.080 6.844 1.00 74.25 146 ALA A CA 1
ATOM 1237 C C . ALA A 1 146 ? -4.691 -4.673 7.293 1.00 74.25 146 ALA A C 1
ATOM 1239 O O . ALA A 1 146 ? -4.079 -3.884 6.574 1.00 74.25 146 ALA A O 1
ATOM 1240 N N . ARG A 1 147 ? -5.013 -4.339 8.542 1.00 77.12 147 ARG A N 1
ATOM 1241 C CA . ARG A 1 147 ? -4.686 -3.042 9.131 1.00 77.12 147 ARG A CA 1
ATOM 1242 C C . ARG A 1 147 ? -3.188 -2.767 9.175 1.00 77.12 147 ARG A C 1
ATOM 1244 O O . ARG A 1 147 ? -2.792 -1.636 8.905 1.00 77.12 147 ARG A O 1
ATOM 1251 N N . GLN A 1 148 ? -2.386 -3.768 9.532 1.00 79.38 148 GLN A N 1
ATOM 1252 C CA . GLN A 1 148 ? -0.930 -3.619 9.555 1.00 79.38 148 GLN A CA 1
ATOM 1253 C C . GLN A 1 148 ? -0.401 -3.332 8.149 1.00 79.38 148 GLN A C 1
ATOM 1255 O O . GLN A 1 148 ? 0.406 -2.427 7.979 1.00 79.38 148 GLN A O 1
ATOM 1260 N N . ILE A 1 149 ? -0.968 -3.987 7.132 1.00 83.88 149 ILE A N 1
ATOM 1261 C CA . ILE A 1 149 ? -0.653 -3.716 5.728 1.00 83.88 149 ILE A CA 1
ATOM 1262 C C . ILE A 1 149 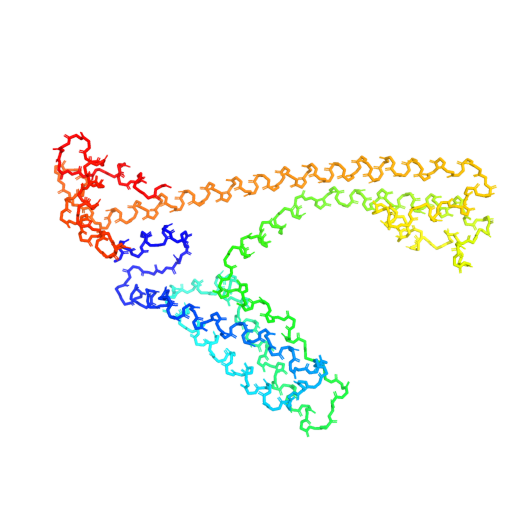? -1.052 -2.280 5.349 1.00 83.88 149 ILE A C 1
ATOM 1264 O O . ILE A 1 149 ? -0.237 -1.542 4.807 1.00 83.88 149 ILE A O 1
ATOM 1268 N N . ARG A 1 150 ? -2.252 -1.806 5.719 1.00 85.31 150 ARG A N 1
ATOM 1269 C CA . ARG A 1 150 ? -2.661 -0.402 5.485 1.00 85.31 150 ARG A CA 1
ATOM 1270 C C . ARG A 1 150 ? -1.734 0.613 6.154 1.00 85.31 150 ARG A C 1
ATOM 1272 O O . ARG A 1 150 ? -1.470 1.673 5.587 1.00 85.31 150 ARG A O 1
ATOM 1279 N N . ARG A 1 151 ? -1.278 0.326 7.377 1.00 81.56 151 ARG A N 1
ATOM 1280 C CA . ARG A 1 151 ? -0.291 1.156 8.085 1.00 81.56 151 ARG A CA 1
ATOM 1281 C C . ARG A 1 151 ? 1.030 1.174 7.323 1.00 81.56 151 ARG A C 1
ATOM 1283 O O . ARG A 1 151 ? 1.497 2.261 7.005 1.00 81.56 151 ARG A O 1
ATOM 1290 N N . ALA A 1 152 ? 1.533 0.007 6.923 1.00 84.56 152 ALA A N 1
ATOM 1291 C CA . ALA A 1 152 ? 2.740 -0.116 6.115 1.00 84.56 152 ALA A CA 1
ATOM 1292 C C . ALA A 1 152 ? 2.637 0.681 4.804 1.00 84.56 152 ALA A C 1
ATOM 1294 O O . ALA A 1 152 ? 3.480 1.534 4.562 1.00 84.56 152 ALA A O 1
ATOM 1295 N N . PHE A 1 153 ? 1.566 0.524 4.018 1.00 85.50 153 PHE A N 1
ATOM 1296 C CA . PHE A 1 153 ? 1.363 1.299 2.783 1.00 85.50 153 PHE A CA 1
ATOM 1297 C C . PHE A 1 153 ? 1.302 2.808 3.025 1.00 85.50 153 PHE A C 1
ATOM 1299 O O . PHE A 1 153 ? 1.891 3.588 2.277 1.00 85.50 153 PHE A O 1
ATOM 1306 N N . ARG A 1 154 ? 0.601 3.252 4.075 1.00 83.75 154 ARG A N 1
ATOM 1307 C CA . ARG A 1 154 ? 0.545 4.677 4.425 1.00 83.75 154 ARG A CA 1
ATOM 1308 C C . ARG A 1 154 ? 1.922 5.214 4.811 1.00 83.75 154 ARG A C 1
ATOM 1310 O O . ARG A 1 154 ? 2.232 6.340 4.424 1.00 83.75 154 ARG A O 1
ATOM 1317 N N . ASN A 1 155 ? 2.714 4.433 5.536 1.00 82.06 155 ASN A N 1
ATOM 1318 C CA . ASN A 1 155 ? 4.069 4.802 5.930 1.00 82.06 155 ASN A CA 1
ATOM 1319 C C . ASN A 1 155 ? 5.000 4.831 4.722 1.00 82.06 155 ASN A C 1
ATOM 1321 O O . ASN A 1 155 ? 5.666 5.837 4.524 1.00 82.06 155 ASN A O 1
ATOM 1325 N N . ILE A 1 156 ? 4.966 3.803 3.870 1.00 86.56 156 ILE A N 1
ATOM 1326 C CA . ILE A 1 156 ? 5.711 3.751 2.607 1.00 86.56 156 ILE A CA 1
ATOM 1327 C C . ILE A 1 156 ? 5.396 4.990 1.775 1.00 86.56 156 ILE A C 1
ATOM 1329 O O . ILE A 1 156 ? 6.304 5.726 1.415 1.00 86.56 156 ILE A O 1
ATOM 1333 N N . ARG A 1 157 ? 4.114 5.295 1.550 1.00 87.25 157 ARG A N 1
ATOM 1334 C CA . ARG A 1 157 ? 3.709 6.474 0.778 1.00 87.25 157 ARG A CA 1
ATOM 1335 C C . ARG A 1 157 ? 4.232 7.777 1.391 1.00 87.25 157 ARG A C 1
ATOM 1337 O O . ARG A 1 157 ? 4.738 8.620 0.663 1.00 87.25 157 ARG A O 1
ATOM 1344 N N . ARG A 1 158 ? 4.118 7.955 2.713 1.00 84.56 158 ARG A N 1
ATOM 1345 C CA . ARG A 1 158 ? 4.643 9.146 3.410 1.00 84.56 158 ARG A CA 1
ATOM 1346 C C . ARG A 1 158 ? 6.162 9.260 3.281 1.00 84.56 158 ARG A C 1
ATOM 1348 O O . ARG A 1 158 ? 6.657 10.351 3.032 1.00 84.56 158 ARG A O 1
ATOM 1355 N N . THR A 1 159 ? 6.882 8.150 3.418 1.00 84.88 159 THR A N 1
ATOM 1356 C CA . THR A 1 159 ? 8.341 8.108 3.275 1.00 84.88 159 THR A CA 1
ATOM 1357 C C . THR A 1 159 ? 8.768 8.374 1.831 1.00 84.88 159 THR A C 1
ATOM 1359 O O . THR A 1 159 ? 9.708 9.135 1.638 1.00 84.88 159 THR A O 1
ATOM 1362 N N . ILE A 1 160 ? 8.053 7.832 0.832 1.00 85.88 160 ILE A N 1
ATOM 1363 C CA . ILE A 1 160 ? 8.315 8.066 -0.599 1.00 85.88 160 ILE A CA 1
ATOM 1364 C C . ILE A 1 160 ? 8.313 9.565 -0.899 1.00 85.88 160 ILE A C 1
ATOM 1366 O O . ILE A 1 160 ? 9.289 10.070 -1.441 1.00 85.88 160 ILE A O 1
ATOM 1370 N N . PHE A 1 161 ? 7.276 10.297 -0.480 1.00 85.62 161 PHE A N 1
ATOM 1371 C CA . PHE A 1 161 ? 7.222 11.747 -0.700 1.00 85.62 161 PHE A CA 1
ATOM 1372 C C . PHE A 1 161 ? 8.405 12.497 -0.065 1.00 85.62 161 PHE A C 1
ATOM 1374 O O . PHE A 1 161 ? 8.866 13.479 -0.636 1.00 85.62 161 PHE A O 1
ATOM 1381 N N . GLY A 1 162 ? 8.936 12.019 1.067 1.00 82.00 162 GLY A N 1
ATOM 1382 C CA . GLY A 1 162 ? 10.117 12.603 1.712 1.00 82.00 162 GLY A CA 1
ATOM 1383 C C . GLY A 1 162 ? 11.448 12.316 1.003 1.00 82.00 162 GLY A C 1
ATOM 1384 O O . GLY A 1 162 ? 12.401 13.066 1.191 1.00 82.00 162 GLY A O 1
ATOM 1385 N N . ILE A 1 163 ? 11.528 11.259 0.185 1.00 89.62 163 ILE A N 1
ATOM 1386 C CA . ILE A 1 163 ? 12.759 10.852 -0.526 1.00 89.62 163 ILE A CA 1
ATOM 1387 C C . ILE A 1 163 ? 12.759 11.274 -2.002 1.00 89.62 163 ILE A C 1
ATOM 1389 O O . ILE A 1 163 ? 13.795 11.162 -2.656 1.00 89.62 163 ILE A O 1
ATOM 1393 N N . LEU A 1 164 ? 11.626 11.767 -2.526 1.00 90.81 164 LEU A N 1
ATOM 1394 C CA . LEU A 1 164 ? 11.477 12.147 -3.937 1.00 90.81 164 LEU A CA 1
ATOM 1395 C C . LEU A 1 164 ? 12.565 13.119 -4.398 1.00 90.81 164 LEU A C 1
ATOM 1397 O O . LEU A 1 164 ? 13.110 12.930 -5.476 1.00 90.81 164 LEU A O 1
ATOM 1401 N N . ASN A 1 165 ? 12.932 14.106 -3.578 1.00 89.56 165 ASN A N 1
ATOM 1402 C CA . ASN A 1 165 ? 13.948 15.094 -3.954 1.00 89.56 165 ASN A CA 1
ATOM 1403 C C . ASN A 1 165 ? 15.317 14.447 -4.230 1.00 89.56 165 ASN A C 1
ATOM 1405 O O . ASN A 1 165 ? 15.971 14.781 -5.213 1.00 89.56 165 ASN A O 1
ATOM 1409 N N . VAL A 1 166 ? 15.735 13.493 -3.391 1.00 90.50 166 VAL A N 1
ATOM 1410 C CA . VAL A 1 166 ? 17.014 12.779 -3.557 1.00 90.50 166 VAL A CA 1
ATOM 1411 C C . VAL A 1 166 ? 16.945 11.813 -4.735 1.00 90.50 166 VAL A C 1
ATOM 1413 O O . VAL A 1 166 ? 17.902 11.703 -5.495 1.00 90.50 166 VAL A O 1
ATOM 1416 N N . LEU A 1 167 ? 15.800 11.148 -4.917 1.00 92.31 167 LEU A N 1
ATOM 1417 C CA . LEU A 1 167 ? 15.566 10.268 -6.059 1.00 92.31 167 LEU A CA 1
ATOM 1418 C C . LEU A 1 167 ? 15.641 11.039 -7.384 1.00 92.31 167 LEU A C 1
ATOM 1420 O O . LEU A 1 167 ? 16.317 10.600 -8.306 1.00 92.31 167 LEU A O 1
ATOM 1424 N N . VAL A 1 168 ? 14.993 12.203 -7.470 1.00 93.75 168 VAL A N 1
ATOM 1425 C CA . VAL A 1 168 ? 15.051 13.079 -8.650 1.00 93.75 168 VAL A CA 1
ATOM 1426 C C . VAL A 1 168 ? 16.482 13.544 -8.906 1.00 93.75 168 VAL A C 1
ATOM 1428 O O . VAL A 1 168 ? 16.920 13.535 -10.052 1.00 93.75 168 VAL A O 1
ATOM 1431 N N . LEU A 1 169 ? 17.233 13.891 -7.857 1.00 92.81 169 LEU A N 1
ATOM 1432 C CA . LEU A 1 169 ? 18.632 14.292 -7.992 1.00 92.81 169 LEU A CA 1
ATOM 1433 C C . LEU A 1 169 ? 19.510 13.157 -8.551 1.00 92.81 169 LEU A C 1
ATOM 1435 O O . LEU A 1 169 ? 20.320 13.408 -9.439 1.00 92.81 169 LEU A O 1
ATOM 1439 N N . LEU A 1 170 ? 19.309 11.914 -8.095 1.00 94.50 170 LEU A N 1
ATOM 1440 C CA . LEU A 1 170 ? 19.976 10.731 -8.654 1.00 94.50 170 LEU A CA 1
ATOM 1441 C C . LEU A 1 170 ? 19.599 10.515 -10.127 1.00 94.50 170 LEU A C 1
ATOM 1443 O O . LEU A 1 170 ? 20.477 10.343 -10.967 1.00 94.50 170 LEU A O 1
ATOM 1447 N N . LEU A 1 171 ? 18.307 10.565 -10.465 1.00 95.69 171 LEU A N 1
ATOM 1448 C CA . LEU A 1 171 ? 17.842 10.388 -11.846 1.00 95.69 171 LEU A CA 1
ATOM 1449 C C . LEU A 1 171 ? 18.375 11.481 -12.785 1.00 95.69 171 LEU A C 1
ATOM 1451 O O . LEU A 1 171 ? 18.664 11.193 -13.946 1.00 95.69 171 LEU A O 1
ATOM 1455 N N . LEU A 1 172 ? 18.539 12.710 -12.289 1.00 96.31 172 LEU A N 1
ATOM 1456 C CA . LEU A 1 172 ? 19.156 13.814 -13.025 1.00 96.31 172 LEU A CA 1
ATOM 1457 C C . LEU A 1 172 ? 20.662 13.593 -13.195 1.00 96.31 172 LEU A C 1
ATOM 1459 O O . LEU A 1 172 ? 21.176 13.796 -14.293 1.00 96.31 172 LEU A O 1
ATOM 1463 N N . ALA A 1 173 ? 21.360 13.132 -12.153 1.00 95.81 173 ALA A N 1
ATOM 1464 C CA . ALA A 1 173 ? 22.775 12.781 -12.242 1.00 95.81 173 ALA A CA 1
ATOM 1465 C C . ALA A 1 173 ? 23.010 11.697 -13.307 1.00 95.81 173 ALA A C 1
ATOM 1467 O O . ALA A 1 173 ? 23.854 11.884 -14.182 1.00 95.81 173 ALA A O 1
ATOM 1468 N N . ILE A 1 174 ? 22.199 10.631 -13.312 1.00 97.19 174 ILE A N 1
ATOM 1469 C CA . ILE A 1 174 ? 22.220 9.603 -14.368 1.00 97.19 174 ILE A CA 1
ATOM 1470 C C . ILE A 1 174 ? 21.978 10.243 -15.744 1.00 97.19 174 ILE A C 1
ATOM 1472 O O . ILE A 1 174 ? 22.692 9.932 -16.692 1.00 97.19 174 ILE A O 1
ATOM 1476 N N . GLY A 1 175 ? 21.043 11.192 -15.846 1.00 97.25 175 GLY A N 1
ATOM 1477 C CA . GLY A 1 175 ? 20.776 11.960 -17.069 1.00 97.25 175 GLY A CA 1
ATOM 1478 C C . GLY A 1 175 ? 21.983 12.729 -17.600 1.00 97.25 175 GLY A C 1
ATOM 1479 O O . GLY A 1 175 ? 22.298 12.649 -18.786 1.00 97.25 175 GLY A O 1
ATOM 1480 N N . LEU A 1 176 ? 22.704 13.427 -16.723 1.00 97.06 176 LEU A N 1
ATOM 1481 C CA . LEU A 1 176 ? 23.927 14.144 -17.091 1.00 97.06 176 LEU A CA 1
ATOM 1482 C C . LEU A 1 176 ? 25.026 13.190 -17.565 1.00 97.06 176 LEU A C 1
ATOM 1484 O O . LEU A 1 176 ? 25.649 13.438 -18.598 1.00 97.06 176 LEU A O 1
ATOM 1488 N N . PHE A 1 177 ? 25.237 12.081 -16.853 1.00 96.62 177 PHE A N 1
ATOM 1489 C CA . PHE A 1 177 ? 26.198 11.063 -17.275 1.00 96.62 177 PHE A CA 1
ATOM 1490 C C . PHE A 1 177 ? 25.791 10.392 -18.591 1.00 96.62 177 PHE A C 1
ATOM 1492 O O . PHE A 1 177 ? 26.660 10.113 -19.409 1.00 96.62 177 PHE A O 1
ATOM 1499 N N . ALA A 1 178 ? 24.495 10.200 -18.843 1.00 97.12 178 ALA A N 1
ATOM 1500 C CA . ALA A 1 178 ? 23.987 9.656 -20.100 1.00 97.12 178 ALA A CA 1
ATOM 1501 C C . ALA A 1 178 ? 24.213 10.603 -21.283 1.00 97.12 178 ALA A C 1
ATOM 1503 O O . ALA A 1 178 ? 24.609 10.149 -22.358 1.00 97.12 178 ALA A O 1
ATOM 1504 N N . LEU A 1 179 ? 24.029 11.915 -21.093 1.00 96.50 179 LEU A N 1
ATOM 1505 C CA . LEU A 1 179 ? 24.391 12.917 -22.102 1.00 96.50 179 LEU A CA 1
ATOM 1506 C C . LEU A 1 179 ? 25.892 12.880 -22.401 1.00 96.50 179 LEU A C 1
ATOM 1508 O O . LEU A 1 179 ? 26.283 12.879 -23.570 1.00 96.50 179 LEU A O 1
ATOM 1512 N N . LEU A 1 180 ? 26.722 12.812 -21.355 1.00 95.50 180 LEU A N 1
ATOM 1513 C CA . LEU A 1 180 ? 28.173 12.751 -21.503 1.00 95.50 180 LEU A CA 1
ATOM 1514 C C . LEU A 1 180 ? 28.611 11.469 -22.216 1.00 95.50 180 LEU A C 1
ATOM 1516 O O . LEU A 1 180 ? 29.388 11.552 -23.160 1.00 95.50 180 LEU A O 1
ATOM 1520 N N . ALA A 1 181 ? 28.075 10.311 -21.824 1.00 94.12 181 ALA A N 1
ATOM 1521 C CA . ALA A 1 181 ? 28.367 9.027 -22.456 1.00 94.12 181 ALA A CA 1
ATOM 1522 C C . ALA A 1 181 ? 27.976 9.028 -23.934 1.00 94.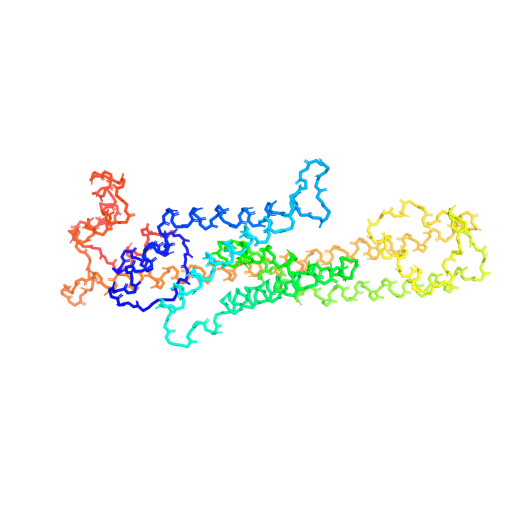12 181 ALA A C 1
ATOM 1524 O O . ALA A 1 181 ? 28.783 8.660 -24.783 1.00 94.12 181 ALA A O 1
ATOM 1525 N N . THR A 1 182 ? 26.773 9.524 -24.246 1.00 94.19 182 THR A N 1
ATOM 1526 C CA . THR A 1 182 ? 26.304 9.639 -25.631 1.00 94.19 182 THR A CA 1
ATOM 1527 C C . THR A 1 182 ? 27.294 10.472 -26.440 1.00 94.19 182 THR A C 1
ATOM 1529 O O . THR A 1 182 ? 27.844 9.993 -27.420 1.00 94.19 182 THR A O 1
ATOM 1532 N N . LYS A 1 183 ? 27.654 11.676 -25.981 1.00 93.69 183 LYS A N 1
ATOM 1533 C CA . LYS A 1 183 ? 28.602 12.526 -26.722 1.00 93.69 183 LYS A CA 1
ATOM 1534 C C . LYS A 1 183 ? 30.029 11.980 -26.777 1.00 93.69 183 LYS A C 1
ATOM 1536 O O . LYS A 1 183 ? 30.746 12.262 -27.735 1.00 93.69 183 LYS A O 1
ATOM 1541 N N . LEU A 1 184 ? 30.447 11.207 -25.778 1.00 92.25 184 LEU A N 1
ATOM 1542 C CA . LEU A 1 184 ? 31.781 10.614 -25.717 1.00 92.25 184 LEU A CA 1
ATOM 1543 C C . LEU A 1 184 ? 31.946 9.436 -26.693 1.00 92.25 184 LEU A C 1
ATOM 1545 O O . LEU A 1 184 ? 33.038 9.257 -27.250 1.00 92.25 184 LEU A O 1
ATOM 1549 N N . PHE A 1 185 ? 30.881 8.654 -26.904 1.00 91.69 185 PHE A N 1
ATOM 1550 C CA . PHE A 1 185 ? 30.918 7.383 -27.637 1.00 91.69 185 PHE A CA 1
ATOM 1551 C C . PHE A 1 185 ? 30.179 7.384 -28.990 1.00 91.69 185 PHE A C 1
ATOM 1553 O O . PHE A 1 185 ? 30.521 6.563 -29.839 1.00 91.69 185 PHE A O 1
ATOM 1560 N N . GLU A 1 186 ? 29.261 8.325 -29.247 1.00 87.75 186 GLU A N 1
ATOM 1561 C CA . GLU A 1 186 ? 28.432 8.416 -30.470 1.00 87.75 186 GLU A CA 1
ATOM 1562 C C . GLU A 1 186 ? 29.258 8.330 -31.767 1.00 87.75 186 GLU A C 1
ATOM 1564 O O . GLU A 1 186 ? 28.961 7.524 -32.646 1.00 87.75 186 GLU A O 1
ATOM 1569 N N . ASN A 1 187 ? 30.358 9.084 -31.863 1.00 83.75 187 ASN A N 1
ATOM 1570 C CA . ASN A 1 187 ? 31.178 9.167 -33.082 1.00 83.75 187 ASN A CA 1
ATOM 1571 C C . ASN A 1 187 ? 32.204 8.030 -33.244 1.00 83.75 187 ASN A C 1
ATOM 1573 O O . ASN A 1 187 ? 32.998 8.049 -34.184 1.00 83.75 187 ASN A O 1
ATOM 1577 N N . ARG A 1 188 ? 32.249 7.062 -32.320 1.00 83.75 188 ARG A N 1
ATOM 1578 C CA . ARG A 1 188 ? 33.284 6.010 -32.301 1.00 83.75 188 ARG A CA 1
ATOM 1579 C C . ARG A 1 188 ? 32.840 4.701 -32.948 1.00 83.75 188 ARG A C 1
ATOM 1581 O O . ARG A 1 188 ? 33.665 3.805 -33.082 1.00 83.75 188 ARG A O 1
ATOM 1588 N N . ASN A 1 189 ? 31.570 4.593 -33.354 1.00 82.56 189 ASN A N 1
ATOM 1589 C CA . ASN A 1 189 ? 30.985 3.398 -33.980 1.00 82.56 189 ASN A CA 1
ATOM 1590 C C . ASN A 1 189 ? 31.251 2.099 -33.194 1.00 82.56 189 ASN A C 1
ATOM 1592 O O . ASN A 1 189 ? 31.447 1.034 -33.782 1.00 82.56 189 ASN A O 1
ATOM 1596 N N . LEU A 1 190 ? 31.265 2.198 -31.861 1.00 86.25 190 LEU A N 1
ATOM 1597 C CA . LEU A 1 190 ? 31.400 1.047 -30.976 1.00 86.25 190 LEU A CA 1
ATOM 1598 C C . LEU A 1 190 ? 30.117 0.210 -31.013 1.00 86.25 190 LEU A C 1
ATOM 1600 O O . LEU A 1 190 ? 29.017 0.727 -31.243 1.00 86.25 190 LEU A O 1
ATOM 1604 N N . LYS A 1 191 ? 30.269 -1.089 -30.774 1.00 85.50 191 LYS A N 1
ATOM 1605 C CA . LYS A 1 191 ? 29.156 -2.028 -30.659 1.00 85.50 191 LYS A CA 1
ATOM 1606 C C . LYS A 1 191 ? 29.167 -2.665 -29.284 1.00 85.50 191 LYS A C 1
ATOM 1608 O O . LYS A 1 191 ? 30.233 -2.924 -28.728 1.00 85.50 191 LYS A O 1
ATOM 1613 N N . ASP A 1 192 ? 27.978 -2.881 -28.753 1.00 80.81 192 ASP A N 1
ATOM 1614 C CA . ASP A 1 192 ? 27.787 -3.665 -27.540 1.00 80.81 192 ASP A CA 1
ATOM 1615 C C . ASP A 1 192 ? 28.050 -5.161 -27.809 1.00 80.81 192 ASP A C 1
ATOM 1617 O O . ASP A 1 192 ? 28.196 -5.569 -28.966 1.00 80.81 192 ASP A O 1
ATOM 1621 N N . ILE A 1 193 ? 28.077 -5.980 -26.758 1.00 78.56 193 ILE A N 1
ATOM 1622 C CA . ILE A 1 193 ? 28.286 -7.438 -26.824 1.00 78.56 193 ILE A CA 1
ATOM 1623 C C . ILE A 1 193 ? 27.238 -8.105 -27.731 1.00 78.56 193 ILE A C 1
ATOM 1625 O O . ILE A 1 193 ? 27.563 -9.006 -28.503 1.00 78.56 193 ILE A O 1
ATOM 1629 N N . ASP A 1 194 ? 26.007 -7.588 -27.723 1.00 79.94 194 ASP A N 1
ATOM 1630 C CA . ASP A 1 194 ? 24.901 -8.055 -28.570 1.00 79.94 194 ASP A CA 1
ATOM 1631 C C . ASP A 1 194 ? 24.965 -7.529 -30.021 1.00 79.94 194 ASP A C 1
ATOM 1633 O O . ASP A 1 194 ? 24.066 -7.768 -30.827 1.00 79.94 194 ASP A O 1
ATOM 1637 N N . GLY A 1 195 ? 26.009 -6.775 -30.380 1.00 80.06 195 GLY A N 1
ATOM 1638 C CA . GLY A 1 195 ? 26.185 -6.182 -31.709 1.00 80.06 195 GLY A CA 1
ATOM 1639 C C . GLY A 1 195 ? 25.357 -4.915 -31.959 1.00 80.06 195 GLY A C 1
ATOM 1640 O O . GLY A 1 195 ? 25.401 -4.366 -33.065 1.00 80.06 195 GLY A O 1
ATOM 1641 N N . ASN A 1 196 ? 24.638 -4.435 -30.942 1.00 84.50 196 ASN A N 1
ATOM 1642 C CA . ASN A 1 196 ? 23.825 -3.223 -30.996 1.00 84.50 196 ASN A CA 1
ATOM 1643 C C . ASN A 1 196 ? 24.683 -1.944 -30.968 1.00 84.50 196 ASN A C 1
ATOM 1645 O O . ASN A 1 196 ? 25.816 -1.968 -30.475 1.00 84.50 196 ASN A O 1
ATOM 1649 N N . PRO A 1 197 ? 24.170 -0.807 -31.477 1.00 85.31 197 PRO A N 1
ATOM 1650 C CA . PRO A 1 197 ? 24.907 0.451 -31.466 1.00 85.31 197 PRO A CA 1
ATOM 1651 C C . PRO A 1 197 ? 25.153 0.956 -30.040 1.00 85.31 197 PRO A C 1
ATOM 1653 O O . PRO A 1 197 ? 24.217 1.159 -29.268 1.00 85.31 197 PRO A O 1
ATOM 1656 N N . TYR A 1 198 ? 26.418 1.201 -29.705 1.00 89.25 198 TYR A N 1
ATOM 1657 C CA . TYR A 1 198 ? 26.838 1.580 -28.359 1.00 89.25 198 TYR A CA 1
ATOM 1658 C C . TYR A 1 198 ? 26.644 3.086 -28.109 1.00 89.25 198 TYR A C 1
ATOM 1660 O O . TYR A 1 198 ? 27.257 3.912 -28.785 1.00 89.25 198 TYR A O 1
ATOM 1668 N N . PHE A 1 199 ? 25.798 3.449 -27.135 1.00 89.69 199 PHE A N 1
ATOM 1669 C CA . PHE A 1 199 ? 25.571 4.834 -26.678 1.00 89.69 199 PHE A CA 1
ATOM 1670 C C . PHE A 1 199 ? 25.238 5.858 -27.789 1.00 89.69 199 PHE A C 1
ATOM 1672 O O . PHE A 1 199 ? 25.612 7.025 -27.700 1.00 89.69 199 PHE A O 1
ATOM 1679 N N . GLN A 1 200 ? 24.515 5.454 -28.839 1.00 88.38 200 GLN A N 1
ATOM 1680 C CA . GLN A 1 200 ? 24.098 6.378 -29.911 1.00 88.38 200 GLN A CA 1
ATOM 1681 C C . GLN A 1 200 ? 22.815 7.151 -29.576 1.00 88.38 200 GLN A C 1
ATOM 1683 O O . GLN A 1 200 ? 22.688 8.330 -29.895 1.00 88.38 200 GLN A O 1
ATOM 1688 N N . ASN A 1 201 ? 21.861 6.504 -28.903 1.00 92.19 201 ASN A N 1
ATOM 1689 C CA . ASN A 1 201 ? 20.579 7.104 -28.546 1.00 92.19 201 ASN A CA 1
ATOM 1690 C C . ASN A 1 201 ? 20.580 7.527 -27.077 1.00 92.19 201 ASN A C 1
ATOM 1692 O O . ASN A 1 201 ? 20.752 6.687 -26.202 1.00 92.19 201 ASN A O 1
ATOM 1696 N N . TYR A 1 202 ? 20.288 8.799 -26.788 1.00 94.25 202 TYR A N 1
ATOM 1697 C CA . TYR A 1 202 ? 20.285 9.319 -25.412 1.00 94.25 202 TYR A CA 1
ATOM 1698 C C . TYR A 1 202 ? 19.389 8.522 -24.446 1.00 94.25 202 TYR A C 1
ATOM 1700 O O . TYR A 1 202 ? 19.804 8.236 -23.326 1.00 94.25 202 TYR A O 1
ATOM 1708 N N . LEU A 1 203 ? 18.172 8.152 -24.865 1.00 95.44 203 LEU A N 1
ATOM 1709 C CA . LEU A 1 203 ? 17.249 7.388 -24.015 1.00 95.44 203 LEU A CA 1
ATOM 1710 C C . LEU A 1 203 ? 17.775 5.982 -23.705 1.00 95.44 203 LEU A C 1
ATOM 1712 O O . LEU A 1 203 ? 17.609 5.506 -22.585 1.00 95.44 203 LEU A O 1
ATOM 1716 N N . GLU A 1 204 ? 18.447 5.355 -24.670 1.00 92.75 204 GLU A N 1
ATOM 1717 C CA . GLU A 1 204 ? 19.074 4.048 -24.477 1.00 92.75 204 GLU A CA 1
ATOM 1718 C C . GLU A 1 204 ? 20.289 4.175 -23.553 1.00 92.75 204 GLU A C 1
ATOM 1720 O O . GLU A 1 204 ? 20.381 3.470 -22.557 1.00 92.75 204 GLU A O 1
ATOM 1725 N N . SER A 1 205 ? 21.156 5.165 -23.787 1.00 94.31 205 SER A N 1
ATOM 1726 C CA . SER A 1 205 ? 22.270 5.509 -22.894 1.00 94.31 205 SER A CA 1
ATOM 1727 C C . SER A 1 205 ? 21.805 5.749 -21.452 1.00 94.31 205 SER A C 1
ATOM 1729 O O . SER A 1 205 ? 22.440 5.293 -20.501 1.00 94.31 205 SER A O 1
ATOM 1731 N N . TYR A 1 206 ? 20.684 6.456 -21.277 1.00 96.56 206 TYR A N 1
ATOM 1732 C CA . TYR A 1 206 ? 20.069 6.693 -19.973 1.00 96.56 206 TYR A CA 1
ATOM 1733 C C . TYR A 1 206 ? 19.627 5.390 -19.312 1.00 96.56 206 TYR A C 1
ATOM 1735 O O . TYR A 1 206 ? 19.924 5.163 -18.140 1.00 96.56 206 TYR A O 1
ATOM 1743 N N . TYR A 1 207 ? 18.935 4.531 -20.060 1.00 95.19 207 TYR A N 1
ATOM 1744 C CA . TYR A 1 207 ? 18.460 3.243 -19.573 1.00 95.19 207 TYR A CA 1
ATOM 1745 C C . TYR A 1 207 ? 19.618 2.311 -19.189 1.00 95.19 207 TYR A C 1
ATOM 1747 O O . TYR A 1 207 ? 19.619 1.747 -18.096 1.00 95.19 207 TYR A O 1
ATOM 1755 N N . GLN A 1 208 ? 20.656 2.235 -20.021 1.00 93.25 208 GLN A N 1
ATOM 1756 C CA . GLN A 1 208 ? 21.845 1.422 -19.775 1.00 93.25 208 GLN A CA 1
ATOM 1757 C C . GLN A 1 208 ? 22.621 1.880 -18.529 1.00 93.25 208 GLN A C 1
ATOM 1759 O O . GLN A 1 208 ? 23.022 1.054 -17.706 1.00 93.25 208 GLN A O 1
ATOM 1764 N N . LEU A 1 209 ? 22.768 3.195 -18.313 1.00 95.50 209 LEU A N 1
ATOM 1765 C CA . LEU A 1 209 ? 23.375 3.730 -17.084 1.00 95.50 209 LEU A CA 1
ATOM 1766 C C . LEU A 1 209 ? 22.460 3.607 -15.855 1.00 95.50 209 LEU A C 1
ATOM 1768 O O . LEU A 1 209 ? 22.939 3.440 -14.730 1.00 95.50 209 LEU A O 1
ATOM 1772 N N . TYR A 1 210 ? 21.141 3.650 -16.039 1.00 95.50 210 TYR A N 1
ATOM 1773 C CA . TYR A 1 210 ? 20.189 3.343 -14.975 1.00 95.50 210 TYR A CA 1
ATOM 1774 C C . TYR A 1 210 ? 20.336 1.886 -14.505 1.00 95.50 210 TYR A C 1
ATOM 1776 O O . TYR A 1 210 ? 20.445 1.646 -13.302 1.00 95.50 210 TYR A O 1
ATOM 1784 N N . ILE A 1 211 ? 20.449 0.928 -15.432 1.00 94.88 211 ILE A N 1
ATOM 1785 C CA . ILE A 1 211 ? 20.756 -0.475 -15.110 1.00 94.88 211 ILE A CA 1
ATOM 1786 C C . ILE A 1 211 ? 22.126 -0.577 -14.425 1.00 94.88 211 ILE A C 1
ATOM 1788 O O . ILE A 1 211 ? 22.241 -1.252 -13.398 1.00 94.88 211 ILE A O 1
ATOM 1792 N N . LEU A 1 212 ? 23.133 0.162 -14.901 1.00 94.50 212 LEU A N 1
ATOM 1793 C CA . LEU A 1 212 ? 24.470 0.181 -14.296 1.00 94.50 212 LEU A CA 1
ATOM 1794 C C . LEU A 1 212 ? 24.468 0.692 -12.856 1.00 94.50 212 LEU A C 1
ATOM 1796 O O . LEU A 1 212 ? 25.224 0.193 -12.026 1.00 94.50 212 LEU A O 1
ATOM 1800 N N . THR A 1 213 ? 23.571 1.617 -12.515 1.00 94.31 213 THR A N 1
ATOM 1801 C CA . THR A 1 213 ? 23.385 2.069 -11.125 1.00 94.31 213 THR A CA 1
ATOM 1802 C C . THR A 1 213 ? 22.971 0.910 -10.207 1.00 94.31 213 THR A C 1
ATOM 1804 O O . THR A 1 213 ? 23.320 0.899 -9.029 1.00 94.31 213 THR A O 1
ATOM 1807 N N . THR A 1 214 ? 22.269 -0.093 -10.748 1.00 93.19 214 THR A N 1
ATOM 1808 C CA . THR A 1 214 ? 21.913 -1.344 -10.051 1.00 93.19 214 THR A CA 1
ATOM 1809 C C . THR A 1 214 ? 22.948 -2.461 -10.220 1.00 93.19 214 THR A C 1
ATOM 1811 O O . THR A 1 214 ? 22.750 -3.558 -9.704 1.00 93.19 214 THR A O 1
ATOM 1814 N N . THR A 1 215 ? 24.062 -2.199 -10.912 1.00 92.69 215 THR A N 1
ATOM 1815 C CA . THR A 1 215 ? 25.169 -3.132 -11.204 1.00 92.69 215 THR A CA 1
ATOM 1816 C C . THR A 1 215 ? 24.801 -4.395 -11.984 1.00 92.69 215 THR A C 1
ATOM 1818 O O . THR A 1 215 ? 25.607 -5.315 -12.062 1.00 92.69 215 THR A O 1
ATOM 1821 N N . ALA A 1 216 ? 23.617 -4.448 -12.597 1.00 92.50 216 ALA A N 1
ATOM 1822 C CA . ALA A 1 216 ? 23.157 -5.648 -13.297 1.00 92.50 216 ALA A CA 1
ATOM 1823 C C . ALA A 1 216 ? 23.876 -5.903 -14.636 1.00 92.50 216 ALA A C 1
ATOM 1825 O O . ALA A 1 216 ? 23.906 -7.040 -15.087 1.00 92.50 216 ALA A O 1
ATOM 1826 N N . ASN A 1 217 ? 24.462 -4.871 -15.248 1.00 90.38 217 ASN A N 1
ATOM 1827 C CA . ASN A 1 217 ? 25.186 -4.937 -16.526 1.00 90.38 217 ASN A CA 1
ATOM 1828 C C . ASN A 1 217 ? 26.681 -4.569 -16.395 1.00 90.38 217 ASN A C 1
ATOM 1830 O O . ASN A 1 217 ? 27.299 -4.123 -17.359 1.00 90.38 217 ASN A O 1
ATOM 1834 N N . ASN A 1 218 ? 27.271 -4.708 -15.202 1.00 88.25 218 ASN A N 1
ATOM 1835 C CA . ASN A 1 218 ? 28.710 -4.531 -14.980 1.00 88.25 218 ASN A CA 1
ATOM 1836 C C . ASN A 1 218 ? 29.404 -5.907 -14.925 1.00 88.25 218 ASN A C 1
ATOM 1838 O O . ASN A 1 218 ? 28.949 -6.743 -14.142 1.00 88.25 218 ASN A O 1
ATOM 1842 N N . PRO A 1 219 ? 30.519 -6.153 -15.645 1.00 89.25 219 PRO A N 1
ATOM 1843 C CA . PRO A 1 219 ? 31.335 -5.208 -16.425 1.00 89.25 219 PRO A CA 1
ATOM 1844 C C . PRO A 1 219 ? 30.878 -4.978 -17.874 1.00 89.25 219 PRO A C 1
ATOM 1846 O O . PRO A 1 219 ? 31.431 -4.099 -18.530 1.00 89.25 219 PRO A O 1
ATOM 1849 N N . ASP A 1 220 ? 29.892 -5.734 -18.352 1.00 89.56 220 ASP A N 1
ATOM 1850 C CA . ASP A 1 220 ? 29.476 -5.849 -19.756 1.00 89.56 220 ASP A CA 1
ATOM 1851 C C . ASP A 1 220 ? 29.372 -4.514 -20.508 1.00 89.56 220 ASP A C 1
ATOM 1853 O O . ASP A 1 220 ? 30.014 -4.330 -21.542 1.00 89.56 220 ASP A O 1
ATOM 1857 N N . ILE A 1 221 ? 28.680 -3.528 -19.931 1.00 91.00 221 ILE A N 1
ATOM 1858 C CA . ILE A 1 221 ? 28.507 -2.198 -20.535 1.00 91.00 221 ILE A CA 1
ATOM 1859 C C . ILE A 1 221 ? 29.830 -1.454 -20.779 1.00 91.00 221 ILE A C 1
ATOM 1861 O O . ILE A 1 221 ? 29.903 -0.588 -21.646 1.00 91.00 221 ILE A O 1
ATOM 1865 N N . GLY A 1 222 ? 30.878 -1.732 -20.003 1.00 90.75 222 GLY A N 1
ATOM 1866 C CA . GLY A 1 222 ? 32.156 -1.023 -20.060 1.00 90.75 222 GLY A CA 1
ATOM 1867 C C . GLY A 1 222 ? 33.201 -1.675 -20.967 1.00 90.75 222 GLY A C 1
ATOM 1868 O O . GLY A 1 222 ? 34.158 -0.998 -21.347 1.00 90.75 222 GLY A O 1
ATOM 1869 N N . ILE A 1 223 ? 33.033 -2.954 -21.325 1.00 90.75 223 ILE A N 1
ATOM 1870 C CA . ILE A 1 223 ? 34.062 -3.745 -22.024 1.00 90.75 223 ILE A CA 1
ATOM 1871 C C . ILE A 1 223 ? 34.352 -3.166 -23.413 1.00 90.75 223 ILE A C 1
ATOM 1873 O O . ILE A 1 223 ? 35.503 -2.851 -23.706 1.00 90.75 223 ILE A O 1
ATOM 1877 N N . SER A 1 224 ? 33.326 -2.907 -24.230 1.00 89.56 224 SER A N 1
ATOM 1878 C CA . SER A 1 224 ? 33.513 -2.358 -25.584 1.00 89.56 224 SER A CA 1
ATOM 1879 C C . SER A 1 224 ? 34.212 -0.993 -25.594 1.00 89.56 224 SER A C 1
ATOM 1881 O O . SER A 1 224 ? 34.981 -0.678 -26.504 1.00 89.56 224 SER A O 1
ATOM 1883 N N . ALA A 1 225 ? 33.962 -0.162 -24.578 1.00 91.12 225 ALA A N 1
ATOM 1884 C CA . ALA A 1 225 ? 34.662 1.107 -24.424 1.00 91.12 225 ALA A CA 1
ATOM 1885 C C . ALA A 1 225 ? 36.113 0.896 -23.973 1.00 91.12 225 ALA A C 1
ATOM 1887 O O . ALA A 1 225 ? 37.010 1.545 -24.512 1.00 91.12 225 ALA A O 1
ATOM 1888 N N . TYR A 1 226 ? 36.353 -0.017 -23.031 1.00 92.31 226 TYR A N 1
ATOM 1889 C CA . TYR A 1 226 ? 37.687 -0.341 -22.535 1.00 92.31 226 TYR A CA 1
ATOM 1890 C C . TYR A 1 226 ? 38.602 -0.891 -23.634 1.00 92.31 226 TYR A C 1
ATOM 1892 O O . TYR A 1 226 ? 39.702 -0.371 -23.809 1.00 92.31 226 TYR A O 1
ATOM 1900 N N . ASP A 1 227 ? 38.109 -1.836 -24.436 1.00 90.56 227 ASP A N 1
ATOM 1901 C CA . ASP A 1 227 ? 38.855 -2.430 -25.552 1.00 90.56 227 ASP A CA 1
ATOM 1902 C C . ASP A 1 227 ? 39.248 -1.387 -26.609 1.00 90.56 227 ASP A C 1
ATOM 1904 O O . ASP A 1 227 ? 40.279 -1.512 -27.269 1.00 90.56 227 ASP A O 1
ATOM 1908 N N . SER A 1 228 ? 38.456 -0.316 -26.753 1.00 89.88 228 SER A N 1
ATOM 1909 C CA . SER A 1 228 ? 38.789 0.795 -27.651 1.00 89.88 228 SER A CA 1
ATOM 1910 C C . SER A 1 228 ? 39.890 1.707 -27.095 1.00 89.88 228 SER A C 1
ATOM 1912 O O . SER A 1 228 ? 40.745 2.178 -27.846 1.00 89.88 228 SER A O 1
ATOM 1914 N N . ASN A 1 229 ? 39.861 1.996 -25.790 1.00 91.75 229 ASN A N 1
ATOM 1915 C CA . ASN A 1 229 ? 40.893 2.736 -25.072 1.00 91.75 229 ASN A CA 1
ATOM 1916 C C . ASN A 1 229 ? 40.711 2.545 -23.561 1.00 91.75 229 ASN A C 1
ATOM 1918 O O . ASN A 1 229 ? 39.681 2.922 -22.994 1.00 91.75 229 ASN A O 1
ATOM 1922 N N . ASN A 1 230 ? 41.775 2.096 -22.897 1.00 91.62 230 ASN A N 1
ATOM 1923 C CA . ASN A 1 230 ? 41.810 1.861 -21.454 1.00 91.62 230 ASN A CA 1
ATOM 1924 C C . ASN A 1 230 ? 41.351 3.075 -20.622 1.00 91.62 230 ASN A C 1
ATOM 1926 O O . ASN A 1 230 ? 40.777 2.904 -19.547 1.00 91.62 230 ASN A O 1
ATOM 1930 N N . TRP A 1 231 ? 41.553 4.305 -21.111 1.00 92.44 231 TRP A N 1
ATOM 1931 C CA . TRP A 1 231 ? 41.122 5.524 -20.416 1.00 92.44 231 TRP A CA 1
ATOM 1932 C C . TRP A 1 231 ? 39.602 5.658 -20.266 1.00 92.44 231 TRP A C 1
ATOM 1934 O O . TRP A 1 231 ? 39.152 6.342 -19.347 1.00 92.44 231 TRP A O 1
ATOM 1944 N N . PHE A 1 232 ? 38.791 4.996 -21.100 1.00 91.94 232 PHE A N 1
ATOM 1945 C CA . PHE A 1 232 ? 37.333 5.052 -20.957 1.00 91.94 232 PHE A CA 1
ATOM 1946 C C . PHE A 1 232 ? 36.809 4.305 -19.734 1.00 91.94 232 PHE A C 1
ATOM 1948 O O . PHE A 1 232 ? 35.728 4.647 -19.255 1.00 91.94 232 PHE A O 1
ATOM 1955 N N . ALA A 1 233 ? 37.588 3.393 -19.140 1.00 91.88 233 ALA A N 1
ATOM 1956 C CA . ALA A 1 233 ? 37.238 2.817 -17.841 1.00 91.88 233 ALA A CA 1
ATOM 1957 C C . ALA A 1 233 ? 37.071 3.895 -16.758 1.00 91.88 233 ALA A C 1
ATOM 1959 O O . ALA A 1 233 ? 36.229 3.746 -15.873 1.00 91.88 233 ALA A O 1
ATOM 1960 N N . LEU A 1 234 ? 37.807 5.013 -16.851 1.00 94.19 234 LEU A N 1
ATOM 1961 C CA . LEU A 1 234 ? 37.702 6.118 -15.897 1.00 94.19 234 LEU A CA 1
ATOM 1962 C C . LEU A 1 234 ? 36.275 6.680 -15.829 1.00 94.19 234 LEU A C 1
ATOM 1964 O O . LEU A 1 234 ? 35.800 6.995 -14.741 1.00 94.19 234 LEU A O 1
ATOM 1968 N N . PHE A 1 235 ? 35.575 6.766 -16.965 1.00 94.81 235 PHE A N 1
ATOM 1969 C CA . PHE A 1 235 ? 34.191 7.239 -17.009 1.00 94.81 235 PHE A CA 1
ATOM 1970 C C . PHE A 1 235 ? 33.273 6.358 -16.148 1.00 94.81 235 PHE A C 1
ATOM 1972 O O . PHE A 1 235 ? 32.555 6.871 -15.290 1.00 94.81 235 PHE A O 1
ATOM 1979 N N . PHE A 1 236 ? 33.348 5.036 -16.323 1.00 94.44 236 PHE A N 1
ATOM 1980 C CA . PHE A 1 236 ? 32.529 4.076 -15.578 1.00 94.44 236 PHE A CA 1
ATOM 1981 C C . PHE A 1 236 ? 32.900 4.026 -14.096 1.00 94.44 236 PHE A C 1
ATOM 1983 O O . PHE A 1 236 ? 32.014 3.999 -13.244 1.00 94.44 236 PHE A O 1
ATOM 1990 N N . VAL A 1 237 ? 34.193 4.094 -13.766 1.00 94.69 237 VAL A N 1
ATOM 1991 C CA . VAL A 1 237 ? 34.657 4.151 -12.371 1.00 94.69 237 VAL A CA 1
ATOM 1992 C C . VAL A 1 237 ? 34.118 5.401 -11.671 1.00 94.69 237 VAL A C 1
ATOM 1994 O O . VAL A 1 237 ? 33.550 5.299 -10.584 1.00 94.69 237 VAL A O 1
ATOM 1997 N N . VAL A 1 238 ? 34.234 6.576 -12.297 1.00 95.94 238 VAL A N 1
ATOM 1998 C CA . VAL A 1 238 ? 33.708 7.836 -11.746 1.00 95.94 238 VAL A CA 1
ATOM 1999 C C . VAL A 1 238 ? 32.184 7.782 -11.608 1.00 95.94 238 VAL A C 1
ATOM 2001 O O . VAL A 1 238 ? 31.650 8.185 -10.573 1.00 95.94 238 VAL A O 1
ATOM 2004 N N . PHE A 1 239 ? 31.485 7.235 -12.607 1.00 95.69 239 PHE A N 1
ATOM 2005 C CA . PHE A 1 239 ? 30.039 7.032 -12.552 1.00 95.69 239 PHE A CA 1
ATOM 2006 C C . PHE A 1 239 ? 29.627 6.153 -11.364 1.00 95.69 239 PHE A C 1
ATOM 2008 O O . PHE A 1 239 ? 28.732 6.536 -10.612 1.00 95.69 239 PHE A O 1
ATOM 2015 N N . LEU A 1 240 ? 30.292 5.013 -11.150 1.00 95.50 240 LEU A N 1
ATOM 2016 C CA . LEU A 1 240 ? 29.997 4.106 -10.038 1.00 95.50 240 LEU A CA 1
ATOM 2017 C C . LEU A 1 240 ? 30.280 4.766 -8.682 1.00 95.50 240 LEU A C 1
ATOM 2019 O O . LEU A 1 240 ? 29.446 4.705 -7.781 1.00 95.50 240 LEU A O 1
ATOM 2023 N N . VAL A 1 241 ? 31.407 5.467 -8.529 1.00 95.69 241 VAL A N 1
ATOM 2024 C CA . VAL A 1 241 ? 31.714 6.207 -7.291 1.00 95.69 241 VAL A CA 1
ATOM 2025 C C . VAL A 1 241 ? 30.619 7.223 -6.968 1.00 95.69 241 VAL A C 1
ATOM 2027 O O . VAL A 1 241 ? 30.134 7.275 -5.838 1.00 95.69 241 VAL A O 1
ATOM 2030 N N . ILE A 1 242 ? 30.185 8.000 -7.958 1.00 94.50 242 ILE A N 1
ATOM 2031 C CA . ILE A 1 242 ? 29.212 9.070 -7.741 1.00 94.50 242 ILE A CA 1
ATOM 2032 C C . ILE A 1 242 ? 27.788 8.511 -7.614 1.00 94.50 242 ILE A C 1
ATOM 2034 O O . ILE A 1 242 ? 27.149 8.684 -6.577 1.00 94.50 242 ILE A O 1
ATOM 2038 N N . CYS A 1 243 ? 27.271 7.844 -8.645 1.00 93.94 243 CYS A N 1
ATOM 2039 C CA . CYS A 1 243 ? 25.863 7.447 -8.734 1.00 93.94 243 CYS A CA 1
ATOM 2040 C C . CYS A 1 243 ? 25.531 6.215 -7.887 1.00 93.94 243 CYS A C 1
ATOM 2042 O O . CYS A 1 243 ? 24.483 6.187 -7.243 1.00 93.94 243 CYS A O 1
ATOM 2044 N N . MET A 1 244 ? 26.415 5.216 -7.847 1.00 91.19 244 MET A N 1
ATOM 2045 C CA . MET A 1 244 ? 26.177 4.013 -7.053 1.00 91.19 244 MET A CA 1
ATOM 2046 C C . MET A 1 244 ? 26.580 4.248 -5.595 1.00 91.19 244 MET A C 1
ATOM 2048 O O . MET A 1 244 ? 25.730 4.194 -4.714 1.00 91.19 244 MET A O 1
ATOM 2052 N N . TYR A 1 245 ? 27.846 4.550 -5.302 1.00 92.81 245 TYR A N 1
ATOM 2053 C CA . TYR A 1 245 ? 28.297 4.598 -3.908 1.00 92.81 245 TYR A CA 1
ATOM 2054 C C . TYR A 1 245 ? 27.815 5.840 -3.158 1.00 92.81 245 TYR A C 1
ATOM 2056 O O . TYR A 1 245 ? 27.235 5.702 -2.081 1.00 92.81 245 TYR A O 1
ATOM 2064 N N . ILE A 1 246 ? 28.016 7.046 -3.695 1.00 93.81 246 ILE A N 1
ATOM 2065 C CA . ILE A 1 246 ? 27.644 8.278 -2.985 1.00 93.81 246 ILE A CA 1
ATOM 2066 C C . ILE A 1 246 ? 26.120 8.459 -2.981 1.00 93.81 246 ILE A C 1
ATOM 2068 O O . ILE A 1 246 ? 25.511 8.528 -1.910 1.00 93.81 246 ILE A O 1
ATOM 2072 N N . PHE A 1 247 ? 25.479 8.502 -4.152 1.00 93.25 247 PHE A N 1
ATOM 2073 C CA . PHE A 1 247 ? 24.047 8.801 -4.230 1.00 93.25 247 PHE A CA 1
ATOM 2074 C C . PHE A 1 247 ? 23.156 7.720 -3.606 1.00 93.25 247 PHE A C 1
ATOM 2076 O O . PHE A 1 247 ? 22.231 8.087 -2.877 1.00 93.25 247 PHE A O 1
ATOM 2083 N N . LEU A 1 248 ? 23.408 6.417 -3.818 1.00 92.31 248 LEU A N 1
ATOM 2084 C CA . LEU A 1 248 ? 22.578 5.385 -3.171 1.00 92.31 248 LEU A CA 1
ATOM 2085 C C . LEU A 1 248 ? 22.763 5.381 -1.651 1.00 92.31 248 LEU A C 1
ATOM 2087 O O . LEU A 1 248 ? 21.782 5.195 -0.931 1.00 92.31 248 LEU A O 1
ATOM 2091 N N . SER A 1 249 ? 23.972 5.651 -1.145 1.00 93.75 249 SER A N 1
ATOM 2092 C CA . SER A 1 249 ? 24.202 5.779 0.302 1.00 93.75 249 SER A CA 1
ATOM 2093 C C . SER A 1 249 ? 23.430 6.957 0.897 1.00 93.75 249 SER A C 1
ATOM 2095 O O . SER A 1 249 ? 22.787 6.814 1.940 1.00 93.75 249 SER A O 1
ATOM 2097 N N . ILE A 1 250 ? 23.429 8.109 0.216 1.00 92.75 250 ILE A N 1
ATOM 2098 C CA . ILE A 1 250 ? 22.633 9.277 0.621 1.00 92.75 250 ILE A CA 1
ATOM 2099 C C . ILE A 1 250 ? 21.137 8.947 0.566 1.00 92.75 250 ILE A C 1
ATOM 2101 O O . ILE A 1 250 ? 20.409 9.235 1.518 1.00 92.75 250 ILE A O 1
ATOM 2105 N N . LEU A 1 251 ? 20.669 8.308 -0.510 1.00 91.31 251 LEU A N 1
ATOM 2106 C CA . LEU A 1 251 ? 19.274 7.897 -0.661 1.00 91.31 251 LEU A CA 1
ATOM 2107 C C . LEU A 1 251 ? 18.851 6.983 0.491 1.00 91.31 251 LEU A C 1
ATOM 2109 O O . LEU A 1 251 ? 17.832 7.245 1.133 1.00 91.31 251 LEU A O 1
ATOM 2113 N N . LEU A 1 252 ? 19.653 5.967 0.813 1.00 91.69 252 LEU A N 1
ATOM 2114 C CA . LEU A 1 252 ? 19.388 5.049 1.917 1.00 91.69 252 LEU A CA 1
ATOM 2115 C C . LEU A 1 252 ? 19.332 5.783 3.266 1.00 91.69 252 LEU A C 1
ATOM 2117 O O . LEU A 1 252 ? 18.409 5.555 4.053 1.00 91.69 252 LEU A O 1
ATOM 2121 N N . ALA A 1 253 ? 20.263 6.706 3.520 1.00 92.88 253 ALA A N 1
ATOM 2122 C CA . ALA A 1 253 ? 20.291 7.500 4.748 1.00 92.88 253 ALA A CA 1
ATOM 2123 C C . ALA A 1 253 ? 19.036 8.381 4.907 1.00 92.88 253 ALA A C 1
ATOM 2125 O O . ALA A 1 253 ? 18.450 8.462 5.996 1.00 92.88 253 ALA A O 1
ATOM 2126 N N . VAL A 1 254 ? 18.578 9.007 3.819 1.00 91.19 254 VAL A N 1
ATOM 2127 C CA . VAL A 1 254 ? 17.372 9.850 3.817 1.00 91.19 254 VAL A CA 1
ATOM 2128 C C . VAL A 1 254 ? 16.102 9.007 3.958 1.00 91.19 254 VAL A C 1
ATOM 2130 O O . VAL A 1 254 ? 15.205 9.382 4.720 1.00 91.19 254 VAL A O 1
ATOM 2133 N N . VAL A 1 255 ? 16.029 7.838 3.309 1.00 90.12 255 VAL A N 1
ATOM 2134 C CA . VAL A 1 255 ? 14.938 6.863 3.501 1.00 90.12 255 VAL A CA 1
ATOM 2135 C C . VAL A 1 255 ? 14.858 6.439 4.965 1.00 90.12 255 VAL A C 1
ATOM 2137 O O . VAL A 1 255 ? 13.781 6.497 5.562 1.00 90.12 255 VAL A O 1
ATOM 2140 N N . TYR A 1 256 ? 15.989 6.061 5.564 1.00 89.25 256 TYR A N 1
ATOM 2141 C CA . TYR A 1 256 ? 16.048 5.602 6.949 1.00 89.25 256 TYR A CA 1
ATOM 2142 C C . TYR A 1 256 ? 15.611 6.688 7.937 1.00 89.25 256 TYR A C 1
ATOM 2144 O O . TYR A 1 256 ? 14.794 6.433 8.824 1.00 89.25 256 TYR A O 1
ATOM 2152 N N . THR A 1 257 ? 16.096 7.918 7.758 1.00 90.62 257 THR A N 1
ATOM 2153 C CA . THR A 1 257 ? 15.751 9.050 8.631 1.00 90.62 257 THR A CA 1
ATOM 2154 C C . THR A 1 257 ? 14.257 9.372 8.568 1.00 90.62 257 THR A C 1
ATOM 2156 O O . THR A 1 257 ? 13.600 9.485 9.607 1.00 90.62 257 THR A O 1
ATOM 2159 N N . ASN A 1 258 ? 13.687 9.445 7.361 1.00 89.19 258 ASN A N 1
ATOM 2160 C CA . ASN A 1 258 ? 12.254 9.681 7.177 1.00 89.19 258 ASN A CA 1
ATOM 2161 C C . ASN A 1 258 ? 11.404 8.532 7.732 1.00 89.19 258 ASN A C 1
ATOM 2163 O O . ASN A 1 258 ? 10.405 8.773 8.412 1.00 89.19 258 ASN A O 1
ATOM 2167 N N . TYR A 1 259 ? 11.813 7.283 7.498 1.00 86.44 259 TYR A N 1
ATOM 2168 C CA . TYR A 1 259 ? 11.141 6.112 8.055 1.00 86.44 259 TYR A CA 1
ATOM 2169 C C . TYR A 1 259 ? 11.136 6.136 9.589 1.00 86.44 259 TYR A C 1
ATOM 2171 O O . TYR A 1 259 ? 10.082 5.961 10.201 1.00 86.44 259 TYR A O 1
ATOM 2179 N N . LYS A 1 260 ? 12.283 6.428 10.218 1.00 88.69 260 LYS A N 1
ATOM 2180 C CA . LYS A 1 260 ? 12.417 6.535 11.678 1.00 88.69 260 LYS A CA 1
ATOM 2181 C C . LYS A 1 260 ? 11.503 7.617 12.260 1.00 88.69 260 LYS A C 1
ATOM 2183 O O . LYS A 1 260 ? 10.856 7.377 13.280 1.00 88.69 260 LYS A O 1
ATOM 2188 N N . ASN A 1 261 ? 11.417 8.779 11.613 1.00 89.62 261 ASN A N 1
ATOM 2189 C CA . ASN A 1 261 ? 10.535 9.868 12.042 1.00 89.62 261 ASN A CA 1
ATOM 2190 C C . ASN A 1 261 ? 9.053 9.480 11.914 1.00 89.62 261 ASN A C 1
ATOM 2192 O O . ASN A 1 261 ? 8.310 9.590 12.889 1.00 89.62 261 ASN A O 1
ATOM 2196 N N . ASN A 1 262 ? 8.650 8.920 10.769 1.00 86.94 262 ASN A N 1
ATOM 2197 C CA . ASN A 1 262 ? 7.282 8.440 10.545 1.00 86.94 262 ASN A CA 1
ATOM 2198 C C . ASN A 1 262 ? 6.873 7.364 11.565 1.00 86.94 262 ASN A C 1
ATOM 2200 O O . ASN A 1 262 ? 5.762 7.403 12.097 1.00 86.94 262 ASN A O 1
ATOM 2204 N N . LEU A 1 263 ? 7.777 6.428 11.873 1.00 86.88 263 LEU A N 1
ATOM 2205 C CA . LEU A 1 263 ? 7.551 5.391 12.877 1.00 86.88 263 LEU A CA 1
ATOM 2206 C C . LEU A 1 263 ? 7.400 5.988 14.284 1.00 86.88 263 LEU A C 1
ATOM 2208 O O . LEU A 1 263 ? 6.495 5.606 15.025 1.00 86.88 263 LEU A O 1
ATOM 2212 N N . LYS A 1 264 ? 8.253 6.953 14.652 1.00 90.19 264 LYS A N 1
ATOM 2213 C CA . LYS A 1 264 ? 8.180 7.649 15.946 1.00 90.19 264 LYS A CA 1
ATOM 2214 C C . LYS A 1 264 ? 6.839 8.358 16.128 1.00 90.19 264 LYS A C 1
ATOM 2216 O O . LYS A 1 264 ? 6.243 8.260 17.204 1.00 90.19 264 LYS A O 1
ATOM 2221 N N . ASP A 1 265 ? 6.353 9.037 15.095 1.00 89.06 265 ASP A N 1
ATOM 2222 C CA . ASP A 1 265 ? 5.069 9.734 15.141 1.00 89.06 265 ASP A CA 1
ATOM 2223 C C . ASP A 1 265 ? 3.890 8.759 15.196 1.00 89.06 265 ASP A C 1
ATOM 2225 O O . ASP A 1 265 ? 2.955 8.975 15.969 1.00 89.06 265 ASP A O 1
ATOM 2229 N N . GLU A 1 266 ? 3.948 7.635 14.475 1.00 85.12 266 GLU A N 1
ATOM 2230 C CA . GLU A 1 266 ? 2.924 6.592 14.582 1.00 85.12 266 GLU A CA 1
ATOM 2231 C C . GLU A 1 266 ? 2.860 5.995 15.996 1.00 85.12 266 GLU A C 1
ATOM 2233 O O . GLU A 1 266 ? 1.767 5.849 16.552 1.00 85.12 266 GLU A O 1
ATOM 2238 N N . ILE A 1 267 ? 4.014 5.717 16.616 1.00 87.00 267 ILE A N 1
ATOM 2239 C CA . ILE A 1 267 ? 4.087 5.232 18.001 1.00 87.00 267 ILE A CA 1
ATOM 2240 C C . ILE A 1 267 ? 3.501 6.273 18.962 1.00 87.00 267 ILE A C 1
ATOM 2242 O O . ILE A 1 267 ? 2.659 5.930 19.794 1.00 87.00 267 ILE A O 1
ATOM 2246 N N . ARG A 1 268 ? 3.878 7.552 18.830 1.00 90.38 268 ARG A N 1
ATOM 2247 C CA . ARG A 1 268 ? 3.337 8.646 19.658 1.00 90.38 268 ARG A CA 1
ATOM 2248 C C . ARG A 1 268 ? 1.820 8.757 19.538 1.00 90.38 268 ARG A C 1
ATOM 2250 O O . ARG A 1 268 ? 1.136 8.785 20.561 1.00 90.38 268 ARG A O 1
ATOM 2257 N N . CYS A 1 269 ? 1.285 8.771 18.317 1.00 87.38 269 CYS A N 1
ATOM 2258 C CA . CYS A 1 269 ? -0.157 8.804 18.080 1.00 87.38 269 CYS A CA 1
ATOM 2259 C C . CYS A 1 269 ? -0.859 7.577 18.675 1.00 87.38 269 CYS A C 1
ATOM 2261 O O . CYS A 1 269 ? -1.902 7.723 19.312 1.00 87.38 269 CYS A O 1
ATOM 2263 N N . SER A 1 270 ? -0.276 6.384 18.523 1.00 85.12 270 SER A N 1
ATOM 2264 C CA . SER A 1 270 ? -0.824 5.147 19.085 1.00 85.12 270 SER A CA 1
ATOM 2265 C C . SER A 1 270 ? -0.876 5.189 20.616 1.00 85.12 270 SER A C 1
ATOM 2267 O O . SER A 1 270 ? -1.889 4.813 21.204 1.00 85.12 270 SER A O 1
ATOM 2269 N N . VAL A 1 271 ? 0.181 5.677 21.275 1.00 87.69 271 VAL A N 1
ATOM 2270 C CA . VAL A 1 271 ? 0.222 5.841 22.739 1.00 87.69 271 VAL A CA 1
ATOM 2271 C C . VAL A 1 271 ? -0.781 6.898 23.203 1.00 87.69 271 VAL A C 1
ATOM 2273 O O . VAL A 1 271 ? -1.492 6.680 24.183 1.00 87.69 271 VAL A O 1
ATOM 2276 N N . TYR A 1 272 ? -0.884 8.023 22.492 1.00 88.31 272 TYR A N 1
ATOM 2277 C CA . TYR A 1 272 ? -1.846 9.078 22.808 1.00 88.31 272 TYR A CA 1
ATOM 2278 C C . TYR A 1 272 ? -3.295 8.577 22.727 1.00 88.31 272 TYR A C 1
ATOM 2280 O O . TYR A 1 272 ? -4.063 8.754 23.672 1.00 88.31 272 TYR A O 1
ATOM 2288 N N . GLN A 1 273 ? -3.661 7.888 21.641 1.00 84.12 273 GLN A N 1
ATOM 2289 C CA . GLN A 1 273 ? -5.001 7.313 21.468 1.00 84.12 273 GLN A CA 1
ATOM 2290 C C . GLN A 1 273 ? -5.306 6.251 22.524 1.00 84.12 273 GLN A C 1
ATOM 2292 O O . GLN A 1 273 ? -6.388 6.256 23.106 1.00 84.12 273 GLN A O 1
ATOM 2297 N N . LYS A 1 274 ? -4.327 5.395 22.838 1.00 85.44 274 LYS A N 1
ATOM 2298 C CA . LYS A 1 274 ? -4.421 4.410 23.920 1.00 85.44 274 LYS A CA 1
ATOM 2299 C C . LYS A 1 274 ? -4.739 5.073 25.262 1.00 85.44 274 LYS A C 1
ATOM 2301 O O . LYS A 1 274 ? -5.699 4.682 25.920 1.00 85.44 274 LYS A O 1
ATOM 2306 N N . ARG A 1 275 ? -3.999 6.122 25.637 1.00 86.75 275 ARG A N 1
ATOM 2307 C CA . ARG A 1 275 ? -4.254 6.894 26.867 1.00 86.75 275 ARG A CA 1
ATOM 2308 C C . ARG A 1 275 ? -5.624 7.569 26.858 1.00 86.75 275 ARG A C 1
ATOM 2310 O O . ARG A 1 275 ? -6.310 7.546 27.875 1.00 86.75 275 ARG A O 1
ATOM 2317 N N . ARG A 1 276 ? -6.039 8.140 25.723 1.00 87.12 276 ARG A N 1
ATOM 2318 C CA . ARG A 1 276 ? -7.354 8.776 25.574 1.00 87.12 276 ARG A CA 1
ATOM 2319 C C . ARG A 1 276 ? -8.497 7.778 25.773 1.00 87.12 276 ARG A C 1
ATOM 2321 O O . ARG A 1 276 ? -9.379 8.049 26.576 1.00 87.12 276 ARG A O 1
ATOM 2328 N N . HIS A 1 277 ? -8.454 6.620 25.115 1.00 84.94 277 HIS A N 1
ATOM 2329 C CA . HIS A 1 277 ? -9.498 5.597 25.249 1.00 84.94 277 HIS A CA 1
ATOM 2330 C C . HIS A 1 277 ? -9.538 4.992 26.658 1.00 84.94 277 HIS A C 1
ATOM 2332 O O . HIS A 1 277 ? -10.619 4.726 27.168 1.00 84.94 277 HIS A O 1
ATOM 2338 N N . LEU A 1 278 ? -8.385 4.805 27.317 1.00 87.00 278 LEU A N 1
ATOM 2339 C CA . LEU A 1 278 ? -8.350 4.378 28.723 1.00 87.00 278 LEU A CA 1
ATOM 2340 C C . LEU A 1 278 ? -8.950 5.436 29.654 1.00 87.00 278 LEU A C 1
ATOM 2342 O O . LEU A 1 278 ? -9.681 5.089 30.575 1.00 87.00 278 LEU A O 1
ATOM 2346 N N . LYS A 1 279 ? -8.685 6.722 29.393 1.00 87.44 279 LYS A N 1
ATOM 2347 C CA . LYS A 1 279 ? -9.291 7.838 30.126 1.00 87.44 279 LYS A CA 1
ATOM 2348 C C . LYS A 1 279 ? -10.811 7.870 29.948 1.00 87.44 279 LYS A C 1
ATOM 2350 O O . LYS A 1 279 ? -11.516 7.936 30.946 1.00 87.44 279 LYS A O 1
ATOM 2355 N N . GLU A 1 280 ? -11.302 7.769 28.716 1.00 87.12 280 GLU A N 1
ATOM 2356 C CA . GLU A 1 280 ? -12.740 7.716 28.421 1.00 87.12 280 GLU A CA 1
ATOM 2357 C C . GLU A 1 280 ? -13.393 6.467 29.034 1.00 87.12 280 GLU A C 1
ATOM 2359 O O . GLU A 1 280 ? -14.472 6.553 29.610 1.00 87.12 280 GLU A O 1
ATOM 2364 N N . ALA A 1 281 ? -12.723 5.311 28.985 1.00 87.12 281 ALA A N 1
ATOM 2365 C CA . ALA A 1 281 ? -13.211 4.094 29.623 1.00 87.12 281 ALA A CA 1
ATOM 2366 C C . ALA A 1 281 ? -13.299 4.233 31.148 1.00 87.12 281 ALA A C 1
ATOM 2368 O O . ALA A 1 281 ? -14.293 3.787 31.708 1.00 87.12 281 ALA A O 1
ATOM 2369 N N . PHE A 1 282 ? -12.304 4.859 31.792 1.00 87.44 282 PHE A N 1
ATOM 2370 C CA . PHE A 1 282 ? -12.308 5.146 33.230 1.00 87.44 282 PHE A CA 1
ATOM 2371 C C . PHE A 1 282 ? -13.442 6.098 33.608 1.00 87.44 282 PHE A C 1
ATOM 2373 O O . PHE A 1 282 ? -14.181 5.823 34.545 1.00 87.44 282 PHE A O 1
ATOM 2380 N N . ASP A 1 283 ? -13.619 7.177 32.843 1.00 87.44 283 ASP A N 1
ATOM 2381 C CA . ASP A 1 283 ? -14.653 8.181 33.103 1.00 87.44 283 ASP A CA 1
ATOM 2382 C C . ASP A 1 283 ? -16.087 7.601 32.966 1.00 87.44 283 ASP A C 1
ATOM 2384 O O . ASP A 1 283 ? -17.022 8.176 33.512 1.00 87.44 283 ASP A O 1
ATOM 2388 N N . LEU A 1 284 ? -16.267 6.451 32.294 1.00 86.19 284 LEU A N 1
ATOM 2389 C CA . LEU A 1 284 ? -17.544 5.720 32.193 1.00 86.19 284 LEU A CA 1
ATOM 2390 C C . LEU A 1 284 ? -17.824 4.744 33.349 1.00 86.19 284 LEU A C 1
ATOM 2392 O O . LEU A 1 284 ? -18.959 4.290 33.478 1.00 86.19 284 LEU A O 1
ATOM 2396 N N . ILE A 1 285 ? -16.805 4.342 34.111 1.00 86.62 285 ILE A N 1
ATOM 2397 C CA . ILE A 1 285 ? -16.912 3.313 35.169 1.00 86.62 285 ILE A CA 1
ATOM 2398 C C . ILE A 1 285 ? -16.566 3.844 36.558 1.00 86.62 285 ILE A C 1
ATOM 2400 O O . ILE A 1 285 ? -16.739 3.121 37.536 1.00 86.62 285 ILE A O 1
ATOM 2404 N N . CYS A 1 286 ? -16.012 5.053 36.645 1.00 85.62 286 CYS A N 1
ATOM 2405 C CA . CYS A 1 286 ? -15.635 5.650 37.912 1.00 85.62 286 CYS A CA 1
ATOM 2406 C C . CYS A 1 286 ? -16.868 6.063 38.716 1.00 85.62 286 CYS A C 1
ATOM 2408 O O . CYS A 1 286 ? -17.861 6.537 38.164 1.00 85.62 286 CYS A O 1
ATOM 2410 N N . GLU A 1 287 ? -16.743 5.951 40.028 1.00 85.12 287 GLU A N 1
ATOM 2411 C CA . GLU A 1 287 ? -17.670 6.510 41.002 1.00 85.12 287 GLU A CA 1
ATOM 2412 C C . GLU A 1 287 ? -17.020 7.745 41.641 1.00 85.12 287 GLU A C 1
ATOM 2414 O O . GLU A 1 287 ? -15.792 7.818 41.765 1.00 85.12 287 GLU A O 1
ATOM 2419 N N . GLU A 1 288 ? -17.824 8.738 42.018 1.00 79.69 288 GLU A N 1
ATOM 2420 C CA . GLU A 1 288 ? -17.337 9.902 42.763 1.00 79.69 288 GLU A CA 1
ATOM 2421 C C . GLU A 1 288 ? -17.331 9.583 44.257 1.00 79.69 288 GLU A C 1
ATOM 2423 O O . GLU A 1 288 ? -18.351 9.209 44.834 1.00 79.69 288 GLU A O 1
ATOM 2428 N N . LEU A 1 289 ? -16.162 9.707 44.881 1.00 74.75 289 LEU A N 1
ATOM 2429 C CA . LEU A 1 289 ? -15.956 9.447 46.300 1.00 74.75 289 LEU A CA 1
ATOM 2430 C C . LEU A 1 289 ? -15.076 10.573 46.848 1.00 74.75 289 LEU A C 1
ATOM 2432 O O . LEU A 1 289 ? -13.933 10.723 46.420 1.00 74.75 289 LEU A O 1
ATOM 2436 N N . ASN A 1 290 ? -15.627 11.397 47.745 1.00 66.69 290 ASN A N 1
ATOM 2437 C CA . ASN A 1 290 ? -14.966 12.584 48.308 1.00 66.69 290 ASN A CA 1
ATOM 2438 C C . ASN A 1 290 ? -14.341 13.496 47.231 1.00 66.69 290 ASN A C 1
ATOM 2440 O O . ASN A 1 290 ? -13.141 13.758 47.255 1.00 66.69 290 ASN A O 1
ATOM 2444 N N . GLU A 1 291 ? -15.140 13.909 46.239 1.00 72.81 291 GLU A N 1
ATOM 2445 C CA . GLU A 1 291 ? -14.725 14.754 45.096 1.00 72.81 291 GLU A CA 1
ATOM 2446 C C . GLU A 1 291 ? -13.663 14.131 44.162 1.00 72.81 291 GLU A C 1
ATOM 2448 O O . GLU A 1 291 ? -13.278 14.723 43.152 1.00 72.81 291 GLU A O 1
ATOM 2453 N N . CYS A 1 292 ? -13.227 12.897 44.434 1.00 74.12 292 CYS A N 1
ATOM 2454 C CA . CYS A 1 292 ? -12.275 12.158 43.617 1.00 74.12 292 CYS A CA 1
ATOM 2455 C C . CYS A 1 292 ? -12.980 11.066 42.803 1.00 74.12 292 CYS A C 1
ATOM 2457 O O . CYS A 1 292 ? -13.792 10.297 43.314 1.00 74.12 292 CYS A O 1
ATOM 2459 N N . LYS A 1 293 ? -12.632 10.954 41.515 1.00 81.69 293 LYS A N 1
ATOM 2460 C CA . LYS A 1 293 ? -13.099 9.858 40.651 1.00 81.69 293 LYS A CA 1
ATOM 2461 C C . LYS A 1 293 ? -12.278 8.606 40.914 1.00 81.69 293 LYS A C 1
ATOM 2463 O O . LYS A 1 293 ? -11.080 8.580 40.614 1.00 81.69 293 LYS A O 1
ATOM 2468 N N . VAL A 1 294 ? -12.929 7.571 41.427 1.00 85.88 294 VAL A N 1
ATOM 2469 C CA . VAL A 1 294 ? -12.284 6.334 41.870 1.00 85.88 294 VAL A CA 1
ATOM 2470 C C . VAL A 1 294 ? -12.977 5.092 41.316 1.00 85.88 294 VAL A C 1
ATOM 2472 O O . VAL A 1 294 ? -14.150 5.122 40.950 1.00 85.88 294 VAL A O 1
ATOM 2475 N N . LEU A 1 295 ? -12.239 3.984 41.232 1.00 85.38 295 LEU A N 1
ATOM 2476 C CA . LEU A 1 295 ? -12.761 2.682 40.819 1.00 85.38 295 LEU A CA 1
ATOM 2477 C C . LEU A 1 295 ? -12.722 1.696 41.992 1.00 85.38 295 LEU A C 1
ATOM 2479 O O . LEU A 1 295 ? -11.652 1.474 42.558 1.00 85.38 295 LEU A O 1
ATOM 2483 N N . LYS A 1 296 ? -13.868 1.085 42.314 1.00 85.94 296 LYS A N 1
ATOM 2484 C CA . LYS A 1 296 ? -14.008 0.036 43.339 1.00 85.94 296 LYS A CA 1
ATOM 2485 C C . LYS A 1 296 ? -13.679 -1.359 42.796 1.00 85.94 296 LYS A C 1
ATOM 2487 O O . LYS A 1 296 ? -13.752 -1.603 41.587 1.00 85.94 296 LYS A O 1
ATOM 2492 N N . PHE A 1 297 ? -13.382 -2.289 43.705 1.00 84.69 297 PHE A N 1
ATOM 2493 C CA . PHE A 1 297 ? -13.034 -3.671 43.363 1.00 84.69 297 PHE A CA 1
ATOM 2494 C C . PHE A 1 297 ? -14.150 -4.415 42.614 1.00 84.69 297 PHE A C 1
ATOM 2496 O O . PHE A 1 297 ? -13.862 -5.113 41.645 1.00 84.69 297 PHE A O 1
ATOM 2503 N N . ASP A 1 298 ? -15.417 -4.240 42.994 1.00 84.88 298 ASP A N 1
ATOM 2504 C CA . ASP A 1 298 ? -16.537 -4.968 42.372 1.00 84.88 298 ASP A CA 1
ATOM 2505 C C . ASP A 1 298 ? -16.734 -4.585 40.899 1.00 84.88 298 ASP A C 1
ATOM 2507 O O . ASP A 1 298 ? -16.890 -5.443 40.020 1.00 84.88 298 ASP A O 1
ATOM 2511 N N . THR A 1 299 ? -16.643 -3.286 40.605 1.00 85.31 299 THR A N 1
ATOM 2512 C CA . THR A 1 299 ? -16.712 -2.739 39.245 1.00 85.31 299 THR A CA 1
ATOM 2513 C C . THR A 1 299 ? -15.502 -3.178 38.420 1.00 85.31 299 THR A C 1
ATOM 2515 O O . THR A 1 299 ? -15.638 -3.552 37.252 1.00 85.31 299 THR A O 1
ATOM 2518 N N . TRP A 1 300 ? -14.315 -3.207 39.035 1.00 85.06 300 TRP A N 1
ATOM 2519 C CA . TRP A 1 300 ? -13.087 -3.725 38.430 1.00 85.06 300 TRP A CA 1
ATOM 2520 C C . TRP A 1 300 ? -13.175 -5.219 38.088 1.00 85.06 300 TRP A C 1
ATOM 2522 O O . TRP A 1 300 ? -12.846 -5.621 36.968 1.00 85.06 300 TRP A O 1
ATOM 2532 N N . LYS A 1 301 ? -13.663 -6.038 39.023 1.00 86.12 301 LYS A N 1
ATOM 2533 C CA . LYS A 1 301 ? -13.865 -7.477 38.845 1.00 86.12 301 LYS A CA 1
ATOM 2534 C C . LYS A 1 301 ? -14.831 -7.747 37.694 1.00 86.12 301 LYS A C 1
ATOM 2536 O O . LYS A 1 301 ? -14.471 -8.458 36.758 1.00 86.12 301 LYS A O 1
ATOM 2541 N N . SER A 1 302 ? -15.990 -7.087 37.704 1.00 85.44 302 SER A N 1
ATOM 2542 C CA . SER A 1 302 ? -17.005 -7.199 36.646 1.00 85.44 302 SER A CA 1
ATOM 2543 C C . SER A 1 302 ? -16.446 -6.818 35.269 1.00 85.44 302 SER A C 1
ATOM 2545 O O . SER A 1 302 ? -16.732 -7.453 34.253 1.00 85.44 302 SER A O 1
ATOM 2547 N N . LEU A 1 303 ? -15.599 -5.788 35.214 1.00 86.31 303 LEU A N 1
ATOM 2548 C CA . LEU A 1 303 ? -14.945 -5.349 33.985 1.00 86.31 303 LEU A CA 1
ATOM 2549 C C . LEU A 1 303 ? -13.936 -6.379 33.458 1.00 86.31 303 LEU A C 1
ATOM 2551 O O . LEU A 1 303 ? -13.907 -6.648 32.253 1.00 86.31 303 LEU A O 1
ATOM 2555 N N . LEU A 1 304 ? -13.120 -6.973 34.333 1.00 84.75 304 LEU A N 1
ATOM 2556 C CA . LEU A 1 304 ? -12.144 -7.989 33.937 1.00 84.75 304 LEU A CA 1
ATOM 2557 C C . LEU A 1 304 ? -12.787 -9.317 33.538 1.00 84.75 304 LEU A C 1
ATOM 2559 O O . LEU A 1 304 ? -12.286 -9.951 32.610 1.00 84.75 304 LEU A O 1
ATOM 2563 N N . GLU A 1 305 ? -13.895 -9.707 34.162 1.00 85.88 305 GLU A N 1
ATOM 2564 C CA . GLU A 1 305 ? -14.663 -10.893 33.767 1.00 85.88 305 GLU A CA 1
ATOM 2565 C C . GLU A 1 305 ? -15.170 -10.774 32.320 1.00 85.88 305 GLU A C 1
ATOM 2567 O O . GLU A 1 305 ? -15.074 -11.724 31.542 1.00 85.88 305 GLU A O 1
ATOM 2572 N N . VAL A 1 306 ? -15.605 -9.576 31.910 1.00 84.31 306 VAL A N 1
ATOM 2573 C CA . VAL A 1 306 ? -16.041 -9.304 30.529 1.00 84.31 306 VAL A CA 1
ATOM 2574 C C . VAL A 1 306 ? -14.862 -9.224 29.548 1.00 84.31 306 VAL A C 1
ATOM 2576 O O . VAL A 1 306 ? -14.963 -9.684 28.410 1.00 84.31 306 VAL A O 1
ATOM 2579 N N . LEU A 1 307 ? -13.739 -8.621 29.944 1.00 82.75 307 LEU A N 1
ATOM 2580 C CA . LEU A 1 307 ? -12.577 -8.427 29.062 1.00 82.75 307 LEU A CA 1
ATOM 2581 C C . LEU A 1 307 ? -11.714 -9.682 28.889 1.00 82.75 307 LEU A C 1
ATOM 2583 O O . LEU A 1 307 ? -11.119 -9.907 27.828 1.00 82.75 307 LEU A O 1
ATOM 2587 N N . CYS A 1 308 ? -11.590 -10.468 29.951 1.00 80.81 308 CYS A N 1
ATOM 2588 C CA . CYS A 1 308 ? -10.678 -11.593 30.072 1.00 80.81 308 CYS A CA 1
ATOM 2589 C C . CYS A 1 308 ? -11.384 -12.767 30.768 1.00 80.81 308 CYS A C 1
ATOM 2591 O O . CYS A 1 308 ? -10.973 -13.157 31.860 1.00 80.81 308 CYS A O 1
ATOM 2593 N N . PRO A 1 309 ? -12.358 -13.420 30.108 1.00 78.44 309 PRO A N 1
ATOM 2594 C CA . PRO A 1 309 ? -13.109 -14.531 30.703 1.00 78.44 309 PRO A CA 1
ATOM 2595 C C . PRO A 1 309 ? -12.236 -15.750 31.050 1.00 78.44 309 PRO A C 1
ATOM 2597 O O . PRO A 1 309 ? -12.668 -16.650 31.755 1.00 78.44 309 PRO A O 1
ATOM 2600 N N . LYS A 1 310 ? -10.989 -15.796 30.557 1.00 82.19 310 LYS A N 1
ATOM 2601 C CA . LYS A 1 310 ? -10.006 -16.849 30.857 1.00 82.19 310 LYS A CA 1
ATOM 2602 C C . LYS A 1 310 ? -9.205 -16.607 32.145 1.00 82.19 310 LYS A C 1
ATOM 2604 O O . LYS A 1 310 ? -8.360 -17.431 32.482 1.00 82.19 310 LYS A O 1
ATOM 2609 N N . TYR A 1 311 ? -9.347 -15.457 32.806 1.00 84.00 311 TYR A N 1
ATOM 2610 C CA . TYR A 1 311 ? -8.574 -15.164 34.016 1.00 84.00 311 TYR A CA 1
ATOM 2611 C C . TYR A 1 311 ? -9.193 -15.860 35.224 1.00 84.00 311 TYR A C 1
ATOM 2613 O O . TYR A 1 311 ? -10.390 -15.754 35.461 1.00 84.00 311 TYR A O 1
ATOM 2621 N N . SER A 1 312 ? -8.360 -16.559 35.999 1.00 86.31 312 SER A N 1
ATOM 2622 C CA . SER A 1 312 ? -8.788 -17.111 37.281 1.00 86.31 312 SER A CA 1
ATOM 2623 C C . SER A 1 312 ? -9.084 -15.977 38.272 1.00 86.31 312 SER A C 1
ATOM 2625 O O . SER A 1 312 ? -8.438 -14.923 38.208 1.00 86.31 312 SER A O 1
ATOM 2627 N N . PRO A 1 313 ? -10.007 -16.180 39.227 1.00 83.25 313 PRO A N 1
ATOM 2628 C CA . PRO A 1 313 ? -10.336 -15.163 40.227 1.00 83.25 313 PRO A CA 1
ATOM 2629 C C . PRO A 1 313 ? -9.108 -14.739 41.048 1.00 83.25 313 PRO A C 1
ATOM 2631 O O . PRO A 1 313 ? -8.942 -13.556 41.329 1.00 83.25 313 PRO A O 1
ATOM 2634 N N . GLY A 1 314 ? -8.185 -15.669 41.328 1.00 84.88 314 GLY A N 1
ATOM 2635 C CA . GLY A 1 314 ? -6.912 -15.362 41.990 1.00 84.88 314 GLY A CA 1
ATOM 2636 C C . GLY A 1 314 ? -5.990 -14.452 41.168 1.00 84.88 314 GLY A C 1
ATOM 2637 O O . GLY A 1 314 ? -5.284 -13.617 41.718 1.00 84.88 314 GLY A O 1
ATOM 2638 N N . LYS A 1 315 ? -6.017 -14.545 39.832 1.00 85.50 315 LYS A N 1
ATOM 2639 C CA . LYS A 1 315 ? -5.251 -13.629 38.973 1.00 85.50 315 LYS A CA 1
ATOM 2640 C C . LYS A 1 315 ? -5.850 -12.219 38.973 1.00 85.50 315 LYS A C 1
ATOM 2642 O O . LYS A 1 315 ? -5.105 -11.246 38.899 1.00 85.50 315 LYS A O 1
ATOM 2647 N N . ILE A 1 316 ? -7.177 -12.110 39.052 1.00 84.88 316 ILE A N 1
ATOM 2648 C CA . ILE A 1 316 ? -7.898 -10.829 39.124 1.00 84.88 316 ILE A CA 1
ATOM 2649 C C . ILE A 1 316 ? -7.591 -10.110 40.444 1.00 84.88 316 ILE A C 1
ATOM 2651 O O . ILE A 1 316 ? -7.295 -8.915 40.422 1.00 84.88 316 ILE A O 1
ATOM 2655 N N . SER A 1 317 ? -7.600 -10.832 41.570 1.00 84.50 317 SER A N 1
ATOM 2656 C CA . SER A 1 317 ? -7.240 -10.265 42.875 1.00 84.50 317 SER A CA 1
ATOM 2657 C C . SER A 1 317 ? -5.757 -9.896 42.963 1.00 84.50 317 SER A C 1
ATOM 2659 O O . SER A 1 317 ? -5.430 -8.828 43.467 1.00 84.50 317 SER A O 1
ATOM 2661 N N . LEU A 1 318 ? -4.853 -10.700 42.393 1.00 85.31 318 LEU A N 1
ATOM 2662 C CA . LEU A 1 318 ? -3.434 -10.334 42.300 1.00 85.31 318 LEU A CA 1
ATOM 2663 C C . LEU A 1 318 ? -3.219 -9.053 41.486 1.00 85.31 318 LEU A C 1
ATOM 2665 O O . LEU A 1 318 ? -2.461 -8.183 41.906 1.00 85.31 318 LEU A O 1
ATOM 2669 N N . LEU A 1 319 ? -3.893 -8.916 40.338 1.00 85.06 319 LEU A N 1
ATOM 2670 C CA . LEU A 1 319 ? -3.837 -7.693 39.532 1.00 85.06 319 LEU A CA 1
ATOM 2671 C C . LEU A 1 319 ? -4.317 -6.477 40.326 1.00 85.06 319 LEU A C 1
ATOM 2673 O O . LEU A 1 319 ? -3.690 -5.427 40.236 1.00 85.06 319 LEU A O 1
ATOM 2677 N N . TRP A 1 320 ? -5.384 -6.625 41.114 1.00 84.88 320 TRP A N 1
ATOM 2678 C CA . TRP A 1 320 ? -5.854 -5.570 42.009 1.00 84.88 320 TRP A CA 1
ATOM 2679 C C . TRP A 1 320 ? -4.795 -5.185 43.046 1.00 84.88 320 TRP A C 1
ATOM 2681 O O . TRP A 1 320 ? -4.441 -4.016 43.128 1.00 84.88 320 TRP A O 1
ATOM 2691 N N . ASN A 1 321 ? -4.213 -6.156 43.754 1.00 83.94 321 ASN A N 1
ATOM 2692 C CA . ASN A 1 321 ? -3.209 -5.895 44.793 1.00 83.94 321 ASN A CA 1
ATOM 2693 C C . ASN A 1 321 ? -1.946 -5.208 44.244 1.00 83.94 321 ASN A C 1
ATOM 2695 O O . ASN A 1 321 ? -1.306 -4.423 44.934 1.00 83.94 321 ASN A O 1
ATOM 2699 N N . VAL A 1 322 ? -1.573 -5.486 42.991 1.00 85.00 322 VAL A N 1
ATOM 2700 C CA . VAL A 1 322 ? -0.441 -4.809 42.334 1.00 85.00 322 VAL A CA 1
ATOM 2701 C C . VAL A 1 322 ? -0.736 -3.327 42.069 1.00 85.00 322 VAL A C 1
ATOM 2703 O O . VAL A 1 322 ? 0.194 -2.513 42.040 1.00 85.00 322 VAL A O 1
ATOM 2706 N N . LEU A 1 323 ? -2.007 -2.984 41.854 1.00 81.69 323 LEU A N 1
ATOM 2707 C CA . LEU A 1 323 ? -2.466 -1.631 41.541 1.00 81.69 323 LEU A CA 1
ATOM 2708 C C . LEU A 1 323 ? -2.792 -0.828 42.797 1.00 81.69 323 LEU A C 1
ATOM 2710 O O . LEU A 1 323 ? -2.466 0.355 42.850 1.00 81.69 323 LEU A O 1
ATOM 2714 N N . ASP A 1 324 ? -3.382 -1.471 43.800 1.00 82.94 324 ASP A N 1
ATOM 2715 C CA . ASP A 1 324 ? -3.704 -0.894 45.103 1.00 82.94 324 ASP A CA 1
ATOM 2716 C C . ASP A 1 324 ? -2.548 -1.093 46.094 1.00 82.94 324 ASP A C 1
ATOM 2718 O O . ASP A 1 324 ? -2.664 -1.770 47.111 1.00 82.94 324 ASP A O 1
ATOM 2722 N N . ARG A 1 325 ? -1.382 -0.512 45.778 1.00 74.88 325 ARG A N 1
ATOM 2723 C CA . ARG A 1 325 ? -0.192 -0.608 46.647 1.00 74.88 325 ARG A CA 1
ATOM 2724 C C . ARG A 1 325 ? -0.380 0.062 48.008 1.00 74.88 325 ARG A C 1
ATOM 2726 O O . ARG A 1 325 ? 0.357 -0.249 48.937 1.00 74.88 325 ARG A O 1
ATOM 2733 N N . GLU A 1 326 ? -1.321 0.996 48.097 1.00 73.94 326 GLU A N 1
ATOM 2734 C CA . GLU A 1 326 ? -1.606 1.776 49.301 1.00 73.94 326 GLU A CA 1
ATOM 2735 C C . GLU A 1 326 ? -2.713 1.137 50.162 1.00 73.94 326 GLU A C 1
ATOM 2737 O O . GLU A 1 326 ? -2.979 1.634 51.250 1.00 73.94 326 GLU A O 1
ATOM 2742 N N . ASN A 1 327 ? -3.310 0.012 49.727 1.00 75.88 327 ASN A N 1
ATOM 2743 C CA . ASN A 1 327 ? -4.419 -0.673 50.414 1.00 75.88 327 ASN A CA 1
ATOM 2744 C C . ASN A 1 327 ? -5.630 0.245 50.671 1.00 75.88 327 ASN A C 1
ATOM 2746 O O . ASN A 1 327 ? -6.373 0.094 51.643 1.00 75.88 327 ASN A O 1
ATOM 2750 N N . ASN A 1 328 ? -5.838 1.204 49.775 1.00 71.25 328 ASN A N 1
ATOM 2751 C CA . ASN A 1 328 ? -6.873 2.216 49.901 1.00 71.25 328 ASN A CA 1
ATOM 2752 C C . ASN A 1 328 ? -8.249 1.696 49.444 1.00 71.25 328 ASN A C 1
ATOM 2754 O O . ASN A 1 328 ? -9.250 2.395 49.591 1.00 71.25 328 ASN A O 1
ATOM 2758 N N . ASN A 1 329 ? -8.327 0.470 48.909 1.00 79.12 329 ASN A N 1
ATOM 2759 C CA . ASN A 1 329 ? -9.521 -0.159 48.336 1.00 79.12 329 ASN A CA 1
ATOM 2760 C C . ASN A 1 329 ? -10.115 0.599 47.136 1.00 79.12 329 ASN A C 1
ATOM 2762 O O . ASN A 1 329 ? -11.260 0.353 46.738 1.00 79.12 329 ASN A O 1
ATOM 2766 N N . TYR A 1 330 ? -9.337 1.487 46.514 1.00 81.19 330 TYR A N 1
ATOM 2767 C CA . TYR A 1 330 ? -9.737 2.193 45.306 1.00 81.19 330 TYR A CA 1
ATOM 2768 C C . TYR A 1 330 ? -8.570 2.446 44.349 1.00 81.19 330 TYR A C 1
ATOM 2770 O O . TYR A 1 330 ? -7.441 2.702 44.754 1.00 81.19 330 TYR A O 1
ATOM 2778 N N . ILE A 1 331 ? -8.862 2.435 43.045 1.00 82.06 331 ILE A N 1
ATOM 2779 C CA . ILE A 1 331 ? -7.887 2.755 41.995 1.00 82.06 331 ILE A CA 1
ATOM 2780 C C . ILE A 1 331 ? -8.161 4.155 41.444 1.00 82.06 331 ILE A C 1
ATOM 2782 O O . ILE A 1 331 ? -9.257 4.453 40.959 1.00 82.06 331 ILE A O 1
ATOM 2786 N N . SER A 1 332 ? -7.134 5.006 41.472 1.00 82.19 332 SER A N 1
ATOM 2787 C CA . SER A 1 332 ? -7.163 6.333 40.858 1.00 82.19 332 SER A CA 1
ATOM 2788 C C . SER A 1 332 ? -6.931 6.270 39.343 1.00 82.19 332 SER A C 1
ATOM 2790 O O . SER A 1 332 ? -6.353 5.326 38.795 1.00 82.19 332 SER A O 1
ATOM 2792 N N . LYS A 1 333 ? -7.330 7.332 38.640 1.00 81.00 333 LYS A N 1
ATOM 2793 C CA . LYS A 1 333 ? -7.193 7.455 37.179 1.00 81.00 333 LYS A CA 1
ATOM 2794 C C . LYS A 1 333 ? -5.769 7.221 36.664 1.00 81.00 333 LYS A C 1
ATOM 2796 O O . LYS A 1 333 ? -5.584 6.645 35.592 1.00 81.00 333 LYS A O 1
ATOM 2801 N N . HIS A 1 334 ? -4.768 7.685 37.414 1.00 80.00 334 HIS A N 1
ATOM 2802 C CA . HIS A 1 334 ? -3.362 7.534 37.046 1.00 80.00 334 HIS A CA 1
ATOM 2803 C C . HIS A 1 334 ? -2.970 6.054 37.031 1.00 80.00 334 HIS A C 1
ATOM 2805 O O . HIS A 1 334 ? -2.502 5.560 36.006 1.00 80.00 334 HIS A O 1
ATOM 2811 N N . LEU A 1 335 ? -3.272 5.331 38.115 1.00 79.88 335 LEU A N 1
ATOM 2812 C CA . LEU A 1 335 ? -2.993 3.901 38.270 1.00 79.88 335 LEU A CA 1
ATOM 2813 C C . LEU A 1 335 ? -3.734 3.050 37.228 1.00 79.88 335 LEU A C 1
ATOM 2815 O O . LEU A 1 335 ? -3.136 2.156 36.631 1.00 79.88 335 LEU A O 1
ATOM 2819 N N . PHE A 1 336 ? -4.989 3.390 36.912 1.00 80.31 336 PHE A N 1
ATOM 2820 C CA . PHE A 1 336 ? -5.770 2.687 35.887 1.00 80.31 336 PHE A CA 1
ATOM 2821 C C . PHE A 1 336 ? -5.105 2.703 34.501 1.00 80.31 336 PHE A C 1
ATOM 2823 O O . PHE A 1 336 ? -5.186 1.734 33.744 1.00 80.31 336 PHE A O 1
ATOM 2830 N N . SER A 1 337 ? -4.406 3.789 34.161 1.00 75.56 337 SER A N 1
ATOM 2831 C CA . SER A 1 337 ? -3.754 3.918 32.856 1.00 75.56 337 SER A CA 1
ATOM 2832 C C . SER A 1 337 ? -2.542 2.991 32.670 1.00 75.56 337 SER A C 1
ATOM 2834 O O . SER A 1 337 ? -2.233 2.640 31.530 1.00 75.56 337 SER A O 1
ATOM 2836 N N . TYR A 1 338 ? -1.898 2.542 33.757 1.00 74.94 338 TYR A N 1
ATOM 2837 C CA . TYR A 1 338 ? -0.719 1.660 33.711 1.00 74.94 338 TYR A CA 1
ATOM 2838 C C . TYR A 1 338 ? -1.050 0.201 33.404 1.00 74.94 338 TYR A C 1
ATOM 2840 O O . TYR A 1 338 ? -0.218 -0.511 32.860 1.00 74.94 338 TYR A O 1
ATOM 2848 N N . ILE A 1 339 ? -2.267 -0.240 33.712 1.00 68.56 339 ILE A N 1
ATOM 2849 C CA . ILE A 1 339 ? -2.709 -1.642 33.617 1.00 68.56 339 ILE A CA 1
ATOM 2850 C C . ILE A 1 339 ? -2.597 -2.196 32.202 1.00 68.56 339 ILE A C 1
ATOM 2852 O O . ILE A 1 339 ? -2.310 -3.374 31.992 1.00 68.56 339 ILE A O 1
ATOM 2856 N N . PHE A 1 340 ? -2.908 -1.346 31.231 1.00 62.75 340 PHE A N 1
ATOM 2857 C CA . PHE A 1 340 ? -3.039 -1.748 29.843 1.00 62.75 340 PHE A CA 1
ATOM 2858 C C . PHE A 1 340 ? -1.935 -1.181 28.965 1.00 62.75 340 PHE A C 1
ATOM 2860 O O . PHE A 1 340 ? -1.981 -1.467 27.771 1.00 62.75 340 PHE A O 1
ATOM 2867 N N . LEU A 1 341 ? -1.004 -0.380 29.509 1.00 50.38 341 LEU A N 1
ATOM 2868 C CA . LEU A 1 341 ? 0.148 0.202 28.807 1.00 50.38 341 LEU A CA 1
ATOM 2869 C C . LEU A 1 341 ? 1.165 -0.876 28.457 1.00 50.38 341 LEU A C 1
ATOM 2871 O O . LEU A 1 341 ? 1.449 -0.934 27.234 1.00 50.38 341 LEU A O 1
#

Radius of gyration: 30.26 Å; chains: 1; bounding box: 69×44×84 Å